Protein 6FLF (pdb70)

Sequence (305 aa):
HMENVDLVIDLQFGSTGKGLIAGYLAEKNGYDTVINANMPNAGHTYINAEGRKWMHKVLPNGIVSPNLKRVMLGAGSVFSINRLMEEIEMSKDLLHDKVAILIHPMATVLDEGSMAAMVEKLQRDPTNNTIVARDVAQYDGRIAQYVCTVEEWDMALMASERILAEGAQGFSLSLNQEFYPYCTSRDCTPARFLADMGIPLPMLNKVIGTARCHPIRVSGGHYPDQEELVRRVFSFSFIQMQKAMWTCQPDEVFLNFCNYLSPMGWQDIVHQIEVAAQQSRYCDAEVKYLGFGPTFNDVELREDVM

B-factor: mean 29.93, std 12.94, range [13.94, 117.09]

Organism: Vibrio phage phiVC8 (NCBI:txid1076759)

Radius of gyration: 18.84 Å; Cα contacts (8 Å, |Δi|>4): 706; chains: 1; bounding box: 51×44×44 Å

GO terms:
  GO:0006164 purine nucleotide biosynthetic process (P, IDA)

Foldseek 3Di:
DFLFEEEEAALFFQPLQSLQVLCLCLQVPQFQEEEFAAFADPFHWAAEPVGDIATDRFWRSSLNRPNHQETEHFLNHEDELVRVVVNCVVVVVSDVPNHAYAYEQNHFYDDCHRVVLVVVSVVPDVVDLHTGNVSVCVPDVSCVRHYDYPVVLVVVVVPTRHYYYYFGGHQCLACPHDFPPQHDPHHRAVVVGCVRRVHDPRRHNFYEYGEEQWDKHPGTDDDPQWDFPVMTTIGDDLVSLLVSCQGRQGAEYEYEPCQVDDPCSVVVVQVSNCVSNVVRVHRYHHQWYANDRHSVRIDGPVVPD

InterPro domains:
  IPR001114 Adenylosuccinate synthetase [MF_00011] (1-343)
  IPR001114 Adenylosuccinate synthetase [PF00709] (7-143)
  IPR001114 Adenylosuccinate synthetase [PF00709] (145-301)
  IPR001114 Adenylosuccinate synthetase [PTHR11846] (150-281)
  IPR001114 Adenylosuccinate synthetase [SM00788] (4-338)
  IPR027417 P-loop containing nucleoside triphosphate hydrolase [SSF52540] (3-338)
  IPR042109 Adenylosuccinate synthetase, domain 1 [G3DSA:3.40.440.10] (1-131)
  IPR042109 Adenylosuccinate synthetase, domain 1 [G3DSA:3.40.440.10] (132-228)
  IPR046383 N6-succino-2-amino-2'-deoxyadenylate synthase [MF_04166] (1-342)
  IPR046383 N6-succino-2-amino-2'-deoxyadenylate synthase [NF038379] (4-287)

Solvent-accessible surface area: 13615 Å² total; per-residue (Å²): 159,104,115,16,0,0,0,0,1,2,0,0,2,23,25,0,26,11,3,7,0,1,0,16,3,0,67,124,50,11,0,22,0,0,0,2,7,11,27,56,24,89,22,36,52,0,28,21,57,167,50,85,121,15,78,6,67,10,2,1,1,0,2,15,7,99,90,21,109,40,0,0,1,0,24,5,3,3,5,34,10,79,59,0,40,101,4,20,100,149,0,118,98,53,10,90,82,197,26,47,12,28,0,19,3,54,0,2,14,32,97,139,74,40,113,62,7,22,61,64,55,109,118,198,77,134,123,38,84,74,16,14,0,117,25,5,11,146,127,22,54,104,0,49,122,35,29,10,75,69,119,82,2,56,101,8,6,107,62,6,146,79,0,0,0,15,2,20,52,0,1,0,21,0,54,103,44,101,19,142,88,136,37,30,32,24,30,4,18,13,70,75,11,3,70,24,3,39,8,68,127,76,7,46,61,41,5,0,0,0,0,23,0,54,1,34,6,111,90,13,34,81,0,120,59,10,112,101,99,176,73,50,49,1,25,22,0,56,55,0,0,22,84,0,0,142,55,3,64,2,66,24,0,0,0,5,57,0,68,158,30,67,89,143,21,23,54,62,9,0,94,68,1,36,90,0,1,136,34,86,185,7,128,5,116,2,78,16,0,0,55,10,88,30,42,87,37,12,64,74,38,89,110,67,86

Secondary structure (DSSP, 8-state):
--S-EEEEEESSSS-S-HHHHHHHHHHHH--SEEEE---S-S-EEEE-TT--EEEESSS-GGGG-TT--EEEE-TT-EE-HHHHHHHHHHTHHHHSSS-EEEE-TTPEEPP--HHHHHHHHHH--TT--SSBHHHHTTT-HHHHTTB--HHHHHHHHHH-SSEEEE--S-GGG-TTSTTTTSS-SS--SHHHHHHHHT--GGGEEEEEEEEESS-EE------TT--B---EEB---HHHHHHHHHHH--SEEEEE-GGGS-HHHHHHHHHHHHHHHHHTT---EEEEEE-SSSGGGEEEHHHH-

Nearest PDB structures (foldseek):
  6flf-assembly1_A  TM=1.003E+00  e=6.909E-70  Vibrio phage phiVC8
  6fm3-assembly1_A-2  TM=9.984E-01  e=6.968E-66  Vibrio phage phiVC8
  6rm2-assembly1_A  TM=9.901E-01  e=2.693E-61  Vibrio phage phiVC8
  6fm0-assembly2_B  TM=9.968E-01  e=1.449E-58  Vibrio phage phiVC8
  7odx-assembly1_A-2  TM=9.007E-01  e=2.620E-31  Cyanophage S-2L

Structure (mmCIF, N/CA/C/O backbone):
data_6FLF
#
_entry.id   6FLF
#
_cell.length_a   90.920
_cell.length_b   59.480
_cell.length_c   73.980
_cell.angle_alpha   90.00
_cell.angle_beta   102.67
_cell.angle_gamma   90.00
#
_symmetry.space_group_name_H-M   'C 1 2 1'
#
loop_
_entity.id
_entity.type
_entity.pdbx_description
1 polymer 'Adenylosuccinate synthetase'
2 water water
#
loop_
_atom_site.group_PDB
_atom_site.id
_atom_site.type_symbol
_atom_site.label_atom_id
_atom_site.label_alt_id
_atom_site.label_comp_id
_atom_site.label_asym_id
_atom_site.label_entity_id
_atom_site.label_seq_id
_atom_site.pdbx_PDB_ins_code
_atom_site.Cartn_x
_atom_site.Cartn_y
_atom_site.Cartn_z
_atom_site.occupancy
_atom_site.B_iso_or_equiv
_atom_site.auth_seq_id
_atom_site.auth_comp_id
_atom_site.auth_asym_id
_atom_site.auth_atom_id
_atom_site.pdbx_PDB_model_num
ATOM 1 N N . HIS A 1 20 ? 13.725 -0.766 0.900 1.00 44.53 0 HIS A N 1
ATOM 2 C CA . HIS A 1 20 ? 13.614 0.569 0.321 1.00 43.29 0 HIS A CA 1
ATOM 3 C C . HIS A 1 20 ? 12.247 1.146 0.428 1.00 45.23 0 HIS A C 1
ATOM 4 O O . HIS A 1 20 ? 12.072 2.358 0.293 1.00 47.32 0 HIS A O 1
ATOM 11 N N . MET A 1 21 ? 11.267 0.280 0.671 1.00 36.41 1 MET A N 1
ATOM 12 C CA . MET A 1 21 ? 9.880 0.681 0.783 1.00 34.98 1 MET A CA 1
ATOM 13 C C . MET A 1 21 ? 9.322 0.153 2.097 1.00 29.92 1 MET A C 1
ATOM 14 O O . MET A 1 21 ? 10.017 -0.577 2.813 1.00 28.23 1 MET A O 1
ATOM 19 N N . GLU A 1 22 ? 8.090 0.563 2.440 1.00 24.80 2 GLU A N 1
ATOM 20 C CA . GLU A 1 22 ? 7.389 0.180 3.648 1.00 23.14 2 GLU A CA 1
ATOM 21 C C . GLU A 1 22 ? 8.324 0.331 4.836 1.00 21.76 2 GLU A C 1
ATOM 22 O O . GLU A 1 22 ? 8.454 -0.594 5.633 1.00 22.32 2 GLU A O 1
ATOM 28 N N . ASN A 1 23 ? 8.953 1.528 4.983 1.00 17.51 3 ASN A N 1
ATOM 29 C CA . ASN A 1 23 ? 9.870 1.677 6.134 1.00 18.12 3 ASN A CA 1
ATOM 30 C C . ASN A 1 23 ? 9.645 2.957 6.912 1.00 18.80 3 ASN A C 1
ATOM 31 O O . ASN A 1 23 ? 10.414 3.268 7.826 1.00 18.69 3 ASN A O 1
ATOM 36 N N . VAL A 1 24 ? 8.582 3.681 6.602 1.00 16.52 4 VAL A N 1
ATOM 37 C CA . VAL A 1 24 ? 8.271 4.912 7.318 1.00 16.85 4 VAL A CA 1
ATOM 38 C C . VAL A 1 24 ? 7.105 4.724 8.270 1.00 18.11 4 VAL A C 1
ATOM 39 O O . VAL A 1 24 ? 6.042 4.277 7.849 1.00 17.60 4 VAL A O 1
ATOM 43 N N . ASP A 1 25 ? 7.294 5.049 9.567 1.00 16.92 5 ASP A N 1
ATOM 44 C CA . ASP A 1 25 ? 6.194 5.069 10.509 1.00 15.91 5 ASP A CA 1
ATOM 45 C C . ASP A 1 25 ? 5.820 6.544 10.715 1.00 16.97 5 ASP A C 1
ATOM 46 O O . ASP A 1 25 ? 6.682 7.340 11.037 1.00 18.14 5 ASP A O 1
ATOM 51 N N . LEU A 1 26 ? 4.562 6.911 10.450 1.00 15.77 6 LEU A N 1
ATOM 52 C CA . LEU A 1 26 ? 4.128 8.307 10.474 1.00 16.41 6 LEU A CA 1
ATOM 53 C C . LEU A 1 26 ? 3.171 8.519 11.651 1.00 17.07 6 LEU A C 1
ATOM 54 O O . LEU A 1 26 ? 2.133 7.832 11.739 1.00 17.33 6 LEU A O 1
ATOM 59 N N . VAL A 1 27 ? 3.535 9.457 12.532 1.00 16.75 7 VAL A N 1
ATOM 60 C CA . VAL A 1 27 ? 2.729 9.793 13.715 1.00 16.78 7 VAL A CA 1
ATOM 61 C C . VAL A 1 27 ? 1.891 11.042 13.433 1.00 19.54 7 VAL A C 1
ATOM 62 O O . VAL A 1 27 ? 2.418 12.081 13.013 1.00 17.95 7 VAL A O 1
ATOM 66 N N . ILE A 1 28 ? 0.561 10.921 13.627 1.00 17.79 8 ILE A N 1
ATOM 67 C CA . ILE A 1 28 ? -0.391 11.987 13.349 1.00 17.83 8 ILE A CA 1
ATOM 68 C C . ILE A 1 28 ? -1.363 12.203 14.489 1.00 20.33 8 ILE A C 1
ATOM 69 O O . ILE A 1 28 ? -1.659 11.260 15.223 1.00 23.32 8 ILE A O 1
ATOM 74 N N . ASP A 1 29 ? -1.897 13.424 14.604 1.00 17.43 9 ASP A N 1
ATOM 75 C CA . ASP A 1 29 ? -2.868 13.762 15.634 1.00 17.41 9 ASP A CA 1
ATOM 76 C C . ASP A 1 29 ? -4.270 13.717 15.003 1.00 20.15 9 ASP A C 1
ATOM 77 O O . ASP A 1 29 ? -4.493 14.255 13.922 1.00 17.97 9 ASP A O 1
ATOM 82 N N . LEU A 1 30 ? -5.207 12.981 15.637 1.00 18.18 10 LEU A N 1
ATOM 83 C CA . LEU A 1 30 ? -6.542 12.771 15.079 1.00 18.05 10 LEU A CA 1
ATOM 84 C C . LEU A 1 30 ? -7.596 13.770 15.492 1.00 19.51 10 LEU A C 1
ATOM 85 O O . LEU A 1 30 ? -8.726 13.643 15.022 1.00 20.09 10 LEU A O 1
ATOM 90 N N . GLN A 1 31 ? -7.256 14.767 16.341 1.00 18.10 11 GLN A N 1
ATOM 91 C CA . GLN A 1 31 ? -8.278 15.687 16.837 1.00 17.99 11 GLN A CA 1
ATOM 92 C C . GLN A 1 31 ? -7.881 17.171 16.634 1.00 21.27 11 GLN A C 1
ATOM 93 O O . GLN A 1 31 ? -7.714 17.588 15.487 1.00 19.21 11 GLN A O 1
ATOM 99 N N . PHE A 1 32 ? -7.699 17.966 17.703 1.00 20.37 12 PHE A N 1
ATOM 100 C CA . PHE A 1 32 ? -7.371 19.385 17.580 1.00 20.82 12 PHE A CA 1
ATOM 101 C C . PHE A 1 32 ? -5.904 19.769 17.805 1.00 22.92 12 PHE A C 1
ATOM 102 O O . PHE A 1 32 ? -5.630 20.938 18.102 1.00 23.68 12 PHE A O 1
ATOM 110 N N . GLY A 1 33 ? -4.983 18.827 17.709 1.00 21.28 13 GLY A N 1
ATOM 111 C CA . GLY A 1 33 ? -3.570 19.195 17.834 1.00 22.06 13 GLY A CA 1
ATOM 112 C C . GLY A 1 33 ? -2.960 19.127 19.218 1.00 26.93 13 GLY A C 1
ATOM 113 O O . GLY A 1 33 ? -1.763 19.395 19.357 1.00 28.01 13 GLY A O 1
ATOM 114 N N . SER A 1 34 ? -3.744 18.756 20.239 1.00 24.56 14 SER A N 1
ATOM 115 C CA . SER A 1 34 ? -3.242 18.717 21.616 1.00 23.94 14 SER A CA 1
ATOM 116 C C . SER A 1 34 ? -3.164 17.327 22.203 1.00 26.23 14 SER A C 1
ATOM 117 O O . SER A 1 34 ? -3.083 17.188 23.424 1.00 26.46 14 SER A O 1
ATOM 120 N N . THR A 1 35 ? -3.105 16.298 21.358 1.00 22.57 15 THR A N 1
ATOM 121 C CA . THR A 1 35 ? -3.122 14.904 21.817 1.00 22.87 15 THR A CA 1
ATOM 122 C C . THR A 1 35 ? -1.807 14.395 22.411 1.00 28.08 15 THR A C 1
ATOM 123 O O . THR A 1 35 ? -1.775 13.284 22.965 1.00 26.79 15 THR A O 1
ATOM 127 N N . GLY A 1 36 ? -0.731 15.169 22.258 1.00 25.59 16 GLY A N 1
ATOM 128 C CA . GLY A 1 36 ? 0.566 14.763 22.784 1.00 26.65 16 GLY A CA 1
ATOM 129 C C . GLY A 1 36 ? 1.290 13.794 21.872 1.00 28.28 16 GLY A C 1
ATOM 130 O O . GLY A 1 36 ? 1.870 12.813 22.345 1.00 29.54 16 GLY A O 1
ATOM 131 N N . LYS A 1 37 ? 1.301 14.067 20.563 1.00 22.63 17 LYS A N 1
ATOM 132 C CA . LYS A 1 37 ? 2.004 13.193 19.629 1.00 23.61 17 LYS A CA 1
ATOM 133 C C . LYS A 1 37 ? 3.507 13.077 19.925 1.00 27.79 17 LYS A C 1
ATOM 134 O O . LYS A 1 37 ? 4.090 12.031 19.643 1.00 27.32 17 LYS A O 1
ATOM 140 N N . GLY A 1 38 ? 4.091 14.113 20.538 1.00 24.58 18 GLY A N 1
ATOM 141 C CA . GLY A 1 38 ? 5.500 14.118 20.915 1.00 23.80 18 GLY A CA 1
ATOM 142 C C . GLY A 1 38 ? 5.862 13.021 21.901 1.00 26.54 18 GLY A C 1
ATOM 143 O O . GLY A 1 38 ? 6.958 12.454 21.838 1.00 23.78 18 GLY A O 1
ATOM 144 N N . LEU A 1 39 ? 4.927 12.671 22.808 1.00 23.47 19 LEU A N 1
ATOM 145 C CA . LEU A 1 39 ? 5.185 11.607 23.744 1.00 23.32 19 LEU A CA 1
ATOM 146 C C . LEU A 1 39 ? 5.308 10.280 23.000 1.00 23.40 19 LEU A C 1
ATOM 147 O O . LEU A 1 39 ? 6.229 9.525 23.264 1.00 21.30 19 LEU A O 1
ATOM 152 N N . ILE A 1 40 ? 4.370 9.972 22.085 1.00 22.61 20 ILE A N 1
ATOM 153 C CA . ILE A 1 40 ? 4.472 8.685 21.409 1.00 22.21 20 ILE A CA 1
ATOM 154 C C . ILE A 1 40 ? 5.633 8.684 20.393 1.00 22.90 20 ILE A C 1
ATOM 155 O O . ILE A 1 40 ? 6.203 7.621 20.184 1.00 21.12 20 ILE A O 1
ATOM 160 N N . ALA A 1 41 ? 6.019 9.855 19.838 1.00 20.76 21 ALA A N 1
ATOM 161 C CA . ALA A 1 41 ? 7.156 9.881 18.919 1.00 20.21 21 ALA A CA 1
ATOM 162 C C . ALA A 1 41 ? 8.423 9.507 19.678 1.00 22.55 21 ALA A C 1
ATOM 163 O O . ALA A 1 41 ? 9.184 8.659 19.221 1.00 21.31 21 ALA A O 1
ATOM 165 N N . GLY A 1 42 ? 8.619 10.105 20.857 1.00 20.92 22 GLY A N 1
ATOM 166 C CA . GLY A 1 42 ? 9.795 9.777 21.649 1.00 20.96 22 GLY A CA 1
ATOM 167 C C . GLY A 1 42 ? 9.775 8.334 22.130 1.00 22.72 22 GLY A C 1
ATOM 168 O O . GLY A 1 42 ? 10.793 7.630 22.096 1.00 21.99 22 GLY A O 1
ATOM 169 N N . TYR A 1 43 ? 8.592 7.861 22.567 1.00 21.62 23 TYR A N 1
ATOM 170 C CA . TYR A 1 43 ? 8.447 6.470 23.011 1.00 21.77 23 TYR A CA 1
ATOM 171 C C . TYR A 1 43 ? 8.788 5.490 21.856 1.00 22.96 23 TYR A C 1
ATOM 172 O O . TYR A 1 43 ? 9.572 4.555 22.062 1.00 22.16 23 TYR A O 1
ATOM 181 N N . LEU A 1 44 ? 8.229 5.721 20.646 1.00 21.00 24 LEU A N 1
ATOM 182 C CA . LEU A 1 44 ? 8.520 4.837 19.521 1.00 20.86 24 LEU A CA 1
ATOM 183 C C . LEU A 1 44 ? 9.976 4.908 19.106 1.00 22.08 24 LEU A C 1
ATOM 184 O O . LEU A 1 44 ? 10.540 3.896 18.717 1.00 21.58 24 LEU A O 1
ATOM 189 N N . ALA A 1 45 ? 10.590 6.089 19.201 1.00 20.74 25 ALA A N 1
ATOM 190 C CA . ALA A 1 45 ? 12.001 6.222 18.839 1.00 20.57 25 ALA A CA 1
ATOM 191 C C . ALA A 1 45 ? 12.907 5.395 19.760 1.00 24.62 25 ALA A C 1
ATOM 192 O O . ALA A 1 45 ? 13.862 4.758 19.292 1.00 24.10 25 ALA A O 1
ATOM 194 N N . GLU A 1 46 ? 12.564 5.343 21.040 1.00 23.62 26 GLU A N 1
ATOM 195 C CA . GLU A 1 46 ? 13.345 4.551 21.984 1.00 24.28 26 GLU A CA 1
ATOM 196 C C . GLU A 1 46 ? 13.123 3.057 21.782 1.00 27.24 26 GLU A C 1
ATOM 197 O O . GLU A 1 46 ? 14.074 2.281 21.868 1.00 27.93 26 GLU A O 1
ATOM 203 N N . LYS A 1 47 ? 11.870 2.653 21.514 1.00 24.88 27 LYS A N 1
ATOM 204 C CA . LYS A 1 47 ? 11.540 1.248 21.296 1.00 25.38 27 LYS A CA 1
ATOM 205 C C . LYS A 1 47 ? 12.048 0.685 19.981 1.00 27.94 27 LYS A C 1
ATOM 206 O O . LYS A 1 47 ? 12.512 -0.456 19.961 1.00 28.58 27 LYS A O 1
ATOM 212 N N . ASN A 1 48 ? 11.904 1.436 18.874 1.00 23.53 28 ASN A N 1
ATOM 213 C CA . ASN A 1 48 ? 12.237 0.911 17.548 1.00 23.58 28 ASN A CA 1
ATOM 214 C C . ASN A 1 48 ? 13.603 1.306 16.984 1.00 26.87 28 ASN A C 1
ATOM 215 O O . ASN A 1 48 ? 14.044 0.695 16.011 1.00 27.09 28 ASN A O 1
ATOM 220 N N . GLY A 1 49 ? 14.209 2.352 17.522 1.00 23.54 29 GLY A N 1
ATOM 221 C CA . GLY A 1 49 ? 15.546 2.766 17.127 1.00 23.19 29 GLY A CA 1
ATOM 222 C C . GLY A 1 49 ? 15.675 3.150 15.668 1.00 24.67 29 GLY A C 1
ATOM 223 O O . GLY A 1 49 ? 16.558 2.652 14.962 1.00 24.40 29 GLY A O 1
ATOM 224 N N . TYR A 1 50 ? 14.827 4.057 15.211 1.00 21.65 30 TYR A N 1
ATOM 225 C CA . TYR A 1 50 ? 14.900 4.545 13.841 1.00 19.87 30 TYR A CA 1
ATOM 226 C C . TYR A 1 50 ? 16.266 5.200 13.575 1.00 22.54 30 TYR A C 1
ATOM 227 O O 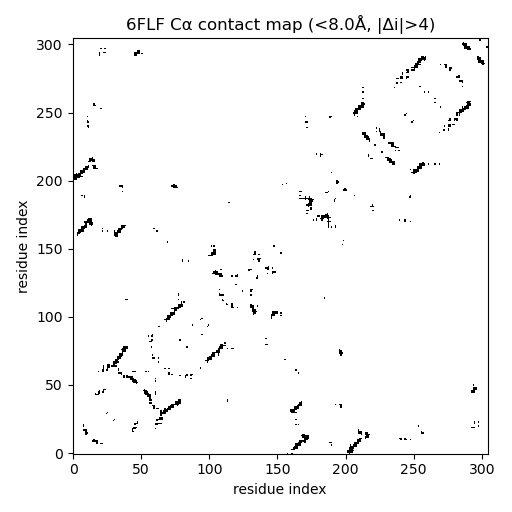. TYR A 1 50 ? 16.795 5.877 14.459 1.00 21.87 30 TYR A O 1
ATOM 236 N N . ASP A 1 51 ? 16.804 5.057 12.354 1.00 20.16 31 ASP A N 1
ATOM 237 C CA . ASP A 1 51 ? 18.056 5.756 12.038 1.00 20.36 31 ASP A CA 1
ATOM 238 C C . ASP A 1 51 ? 17.734 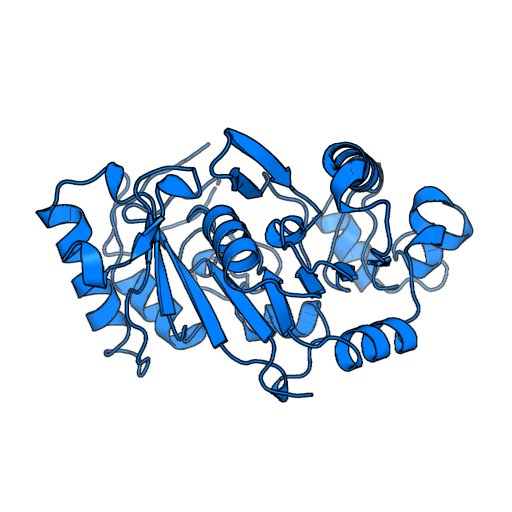7.140 11.495 1.00 21.61 31 ASP A C 1
ATOM 239 O O . ASP A 1 51 ? 18.570 8.025 11.584 1.00 20.05 31 ASP A O 1
ATOM 244 N N . THR A 1 52 ? 16.527 7.346 10.932 1.00 17.99 32 THR A N 1
ATOM 245 C CA . THR A 1 52 ? 16.194 8.669 10.433 1.00 16.79 32 THR A CA 1
ATOM 246 C C . THR A 1 52 ? 14.899 9.138 11.066 1.00 18.10 32 THR A C 1
ATOM 247 O O . THR A 1 52 ? 13.928 8.370 11.199 1.00 17.99 32 THR A O 1
ATOM 251 N N . VAL A 1 53 ? 14.889 10.436 11.458 1.00 17.61 33 VAL A N 1
ATOM 252 C CA . VAL A 1 53 ? 13.692 11.088 11.975 1.00 17.68 33 VAL A CA 1
ATOM 253 C C . VAL A 1 53 ? 13.434 12.334 11.131 1.00 20.34 33 VAL A C 1
ATOM 254 O O . VAL A 1 53 ? 14.396 13.019 10.727 1.00 17.91 33 VAL A O 1
ATOM 258 N N . ILE A 1 54 ? 12.138 12.583 10.774 1.00 17.26 34 ILE A N 1
ATOM 259 C CA . ILE A 1 54 ? 11.846 13.616 9.803 1.00 16.64 34 ILE A CA 1
ATOM 260 C C . ILE A 1 54 ? 10.548 14.320 10.183 1.00 17.63 34 ILE A C 1
ATOM 261 O O . ILE A 1 54 ? 9.628 13.680 10.708 1.00 17.56 34 ILE A O 1
ATOM 266 N N . ASN A 1 55 ? 10.448 15.615 9.862 1.00 17.22 35 ASN A N 1
ATOM 267 C CA . ASN A 1 55 ? 9.226 16.375 10.054 1.00 16.40 35 ASN A CA 1
ATOM 268 C C . ASN A 1 55 ? 9.169 17.551 9.105 1.00 18.11 35 ASN A C 1
ATOM 269 O O . ASN A 1 55 ? 10.021 17.651 8.222 1.00 17.21 35 ASN A O 1
ATOM 274 N N . ALA A 1 56 ? 8.088 18.346 9.170 1.00 18.35 36 ALA A N 1
ATOM 275 C CA . ALA A 1 56 ? 7.943 19.543 8.323 1.00 18.60 36 ALA A CA 1
ATOM 276 C C . ALA A 1 56 ? 7.028 20.501 9.068 1.00 22.11 36 ALA A C 1
ATOM 277 O O . ALA A 1 56 ? 5.897 20.769 8.633 1.00 22.66 36 ALA A O 1
ATOM 279 N N . ASN A 1 57 ? 7.499 20.963 10.237 1.00 19.95 37 ASN A N 1
ATOM 280 C CA . ASN A 1 57 ? 6.650 21.808 11.089 1.00 19.46 37 ASN A CA 1
ATOM 281 C C . ASN A 1 57 ? 6.657 23.277 10.638 1.00 21.81 37 ASN A C 1
ATOM 282 O O . ASN A 1 57 ? 7.639 23.783 10.107 1.00 20.85 37 ASN A O 1
ATOM 287 N N . MET A 1 58 ? 5.551 23.971 10.939 1.00 21.40 38 MET A N 1
ATOM 288 C CA . MET A 1 58 ? 5.470 25.427 10.817 1.00 22.11 38 MET A CA 1
ATOM 289 C C . MET A 1 58 ? 5.496 25.925 12.261 1.00 24.71 38 MET A C 1
ATOM 290 O O . MET A 1 58 ? 5.428 25.098 13.183 1.00 22.88 38 MET A O 1
ATOM 295 N N . PRO A 1 59 ? 5.620 27.246 12.524 1.00 22.89 39 PRO A N 1
ATOM 296 C CA . PRO A 1 59 ? 5.708 27.695 13.921 1.00 23.45 39 PRO A CA 1
ATOM 297 C C . PRO A 1 59 ? 4.573 27.170 14.780 1.00 25.91 39 PRO A C 1
ATOM 298 O O . PRO A 1 59 ? 3.406 27.126 14.350 1.00 26.13 39 PRO A O 1
ATOM 302 N N . ASN A 1 60 ? 4.936 26.661 15.942 1.00 24.73 40 ASN A N 1
ATOM 303 C CA . ASN A 1 60 ? 3.961 26.016 16.809 1.00 24.76 40 ASN A CA 1
ATOM 304 C C . ASN A 1 60 ? 4.336 26.232 18.279 1.00 29.46 40 ASN A C 1
ATOM 305 O O . ASN A 1 60 ? 5.400 26.791 18.568 1.00 28.76 40 ASN A O 1
ATOM 310 N N . ALA A 1 61 ? 3.469 25.785 19.206 1.00 28.43 41 ALA A N 1
ATOM 311 C CA . ALA A 1 61 ? 3.711 25.931 20.637 1.00 29.06 41 ALA A CA 1
ATOM 312 C C . ALA A 1 61 ? 4.752 24.952 21.223 1.00 33.29 41 ALA A C 1
ATOM 313 O O . ALA A 1 61 ? 5.180 25.125 22.369 1.00 33.51 41 ALA A O 1
ATOM 315 N N . GLY A 1 62 ? 5.162 23.955 20.443 1.00 28.75 42 GLY A N 1
ATOM 316 C CA . GLY A 1 62 ? 6.154 22.989 20.904 1.00 29.56 42 GLY A CA 1
ATOM 317 C C . GLY A 1 62 ? 5.583 21.614 21.172 1.00 33.06 42 GLY A C 1
ATOM 318 O O . GLY A 1 62 ? 4.414 21.473 21.553 1.00 32.49 42 GLY A O 1
ATOM 319 N N . HIS A 1 63 ? 6.423 20.594 20.972 1.00 30.05 43 HIS A N 1
ATOM 320 C CA . HIS A 1 63 ? 6.077 19.185 21.171 1.00 30.79 43 HIS A CA 1
ATOM 321 C C . HIS A 1 63 ? 7.001 18.616 22.215 1.00 32.43 43 HIS A C 1
ATOM 322 O O . HIS A 1 63 ? 8.234 18.776 22.124 1.00 30.21 43 HIS A O 1
ATOM 329 N N . THR A 1 64 ? 6.408 18.037 23.264 1.00 27.99 44 THR A N 1
ATOM 330 C CA . THR A 1 64 ? 7.134 17.568 24.421 1.00 27.50 44 THR A CA 1
ATOM 331 C C . THR A 1 64 ? 7.294 16.066 24.505 1.00 30.76 44 THR A C 1
ATOM 332 O O . THR A 1 64 ? 6.348 15.314 24.252 1.00 30.55 44 THR A O 1
ATOM 336 N N . TYR A 1 65 ? 8.493 15.645 24.929 1.00 26.03 45 TYR A N 1
ATOM 337 C CA . TYR A 1 65 ? 8.828 14.278 25.271 1.00 24.07 45 TYR A CA 1
ATOM 338 C C . TYR A 1 65 ? 9.649 14.308 26.559 1.00 27.19 45 TYR A C 1
ATOM 339 O O . TYR A 1 65 ? 10.539 15.148 26.694 1.00 25.91 45 TYR A O 1
ATOM 348 N N . ILE A 1 66 ? 9.322 13.417 27.515 1.00 24.82 46 ILE A N 1
ATOM 349 C CA . ILE A 1 66 ? 10.058 13.239 28.769 1.00 25.94 46 ILE A CA 1
ATOM 350 C C . ILE A 1 66 ? 10.422 11.745 28.831 1.00 29.19 46 ILE A C 1
ATOM 351 O O . ILE A 1 66 ? 9.534 10.894 28.696 1.00 27.19 46 ILE A O 1
ATOM 356 N N . ASN A 1 67 ? 11.720 11.433 28.961 1.00 26.70 47 ASN A N 1
ATOM 357 C CA . ASN A 1 67 ? 12.171 10.038 28.989 1.00 27.79 47 ASN A CA 1
ATOM 358 C C . ASN A 1 67 ? 11.991 9.391 30.375 1.00 32.21 47 ASN A C 1
ATOM 359 O O . ASN A 1 67 ? 11.493 10.047 31.284 1.00 30.65 47 ASN A O 1
ATOM 364 N N . ALA A 1 68 ? 12.373 8.105 30.519 1.00 31.16 48 ALA A N 1
ATOM 365 C CA . ALA A 1 68 ? 12.242 7.357 31.774 1.00 32.67 48 ALA A CA 1
ATOM 366 C C . ALA A 1 68 ? 13.053 7.976 32.916 1.00 38.24 48 ALA A C 1
ATOM 367 O O . ALA A 1 68 ? 12.691 7.783 34.084 1.00 38.94 48 ALA A O 1
ATOM 369 N N . GLU A 1 69 ? 14.145 8.704 32.592 1.00 35.55 49 GLU A N 1
ATOM 370 C CA . GLU A 1 69 ? 15.006 9.358 33.599 1.00 36.78 49 GLU A CA 1
ATOM 371 C C . GLU A 1 69 ? 14.556 10.782 33.980 1.00 40.64 49 GLU A C 1
ATOM 372 O O . GLU A 1 69 ? 15.103 11.365 34.923 1.00 41.59 49 GLU A O 1
ATOM 378 N N . GLY A 1 70 ? 13.586 11.331 33.262 1.00 36.11 50 GLY A N 1
ATOM 379 C CA . GLY A 1 70 ? 13.078 12.669 33.545 1.00 35.09 50 GLY A CA 1
ATOM 380 C C . GLY A 1 70 ? 13.629 13.800 32.696 1.00 36.15 50 GLY A C 1
ATOM 381 O O . GLY A 1 70 ? 13.295 14.962 32.949 1.00 35.69 50 GLY A O 1
ATOM 382 N N . ARG A 1 71 ? 14.437 13.498 31.649 1.00 31.33 51 ARG A N 1
ATOM 383 C CA . ARG A 1 71 ? 14.922 14.566 30.775 1.00 30.61 51 ARG A CA 1
ATOM 384 C C . ARG A 1 71 ? 13.782 14.964 29.848 1.00 32.63 51 ARG A C 1
ATOM 385 O O . ARG A 1 71 ? 13.068 14.090 29.364 1.00 29.24 51 ARG A O 1
ATOM 393 N N . LYS A 1 72 ? 13.597 16.277 29.649 1.00 30.74 52 LYS A N 1
ATOM 394 C CA . LYS A 1 72 ? 12.525 16.858 28.869 1.00 29.93 52 LYS A CA 1
ATOM 395 C C . LYS A 1 72 ? 13.033 17.573 27.624 1.00 32.10 52 LYS A C 1
ATOM 396 O O . LYS A 1 72 ? 14.021 18.308 27.683 1.00 29.65 52 LYS A O 1
ATOM 402 N N . TRP A 1 73 ? 12.353 17.338 26.493 1.00 27.92 53 TRP A N 1
ATOM 403 C CA . TRP A 1 73 ? 12.614 18.021 25.238 1.00 27.25 53 TRP A CA 1
ATOM 404 C C . TRP A 1 73 ? 11.322 18.724 24.850 1.00 31.06 53 TRP A C 1
ATOM 405 O O . TRP A 1 73 ? 10.272 18.074 24.788 1.00 31.61 53 TRP A O 1
ATOM 416 N N . MET A 1 74 ? 11.388 20.036 24.593 1.00 28.34 54 MET A N 1
ATOM 417 C CA . MET A 1 74 ? 10.270 20.847 24.132 1.00 29.33 54 MET A CA 1
ATOM 418 C C . MET A 1 74 ? 10.739 21.383 22.786 1.00 29.12 54 MET A C 1
ATOM 419 O O . MET A 1 74 ? 11.570 22.303 22.732 1.00 28.48 54 MET A O 1
ATOM 424 N N . HIS A 1 75 ? 10.264 20.751 21.694 1.00 23.49 55 HIS A N 1
ATOM 425 C CA . HIS A 1 75 ? 10.730 21.095 20.371 1.00 22.90 55 HIS A CA 1
ATOM 426 C C . HIS A 1 75 ? 9.692 21.760 19.512 1.00 26.29 55 HIS A C 1
ATOM 427 O O . HIS A 1 75 ? 8.597 21.234 19.367 1.00 26.50 55 HIS A O 1
ATOM 434 N N . LYS A 1 76 ? 10.072 22.857 18.851 1.00 22.48 56 LYS A N 1
ATOM 435 C CA . LYS A 1 76 ? 9.223 23.515 17.866 1.00 22.01 56 LYS A CA 1
ATOM 436 C C . LYS A 1 76 ? 9.744 23.183 16.471 1.00 24.18 56 LYS A C 1
ATOM 437 O O . LYS A 1 76 ? 8.978 23.206 15.510 1.00 23.81 56 LYS A O 1
ATOM 443 N N . VAL A 1 77 ? 11.048 22.861 16.356 1.00 21.35 57 VAL A N 1
ATOM 444 C CA . VAL A 1 77 ? 11.659 22.624 15.063 1.00 20.55 57 VAL A CA 1
ATOM 445 C C . VAL A 1 77 ? 12.071 21.176 14.907 1.00 22.67 57 VAL A C 1
ATOM 446 O O . VAL A 1 77 ? 11.655 20.509 13.944 1.00 21.02 57 VAL A O 1
ATOM 450 N N . LEU A 1 78 ? 12.937 20.694 15.799 1.00 20.61 58 LEU A N 1
ATOM 451 C CA . LEU A 1 78 ? 13.447 19.347 15.664 1.00 20.26 58 LEU A CA 1
ATOM 452 C C . LEU A 1 78 ? 12.405 18.289 15.992 1.00 22.14 58 LEU A C 1
ATOM 453 O O . LEU A 1 78 ? 11.606 18.443 16.911 1.00 21.88 58 LEU A O 1
ATOM 458 N N . PRO A 1 79 ? 12.495 17.135 15.328 1.00 19.21 59 PRO A N 1
ATOM 459 C CA . PRO A 1 79 ? 11.608 16.022 15.698 1.00 19.34 59 PRO A CA 1
ATOM 460 C C . PRO A 1 79 ? 11.879 15.570 17.125 1.00 22.51 59 PRO A C 1
ATOM 461 O O . PRO A 1 79 ? 13.008 15.696 17.626 1.00 22.22 59 PRO A O 1
ATOM 465 N N . ASN A 1 80 ? 10.844 15.045 17.788 1.00 19.93 60 ASN A N 1
ATOM 466 C CA . ASN A 1 80 ? 11.053 14.479 19.120 1.00 20.57 60 ASN A CA 1
ATOM 467 C C . ASN A 1 80 ? 11.830 13.156 19.062 1.00 23.94 60 ASN A C 1
ATOM 468 O O . ASN A 1 80 ? 12.500 12.777 20.037 1.00 23.38 60 ASN A O 1
ATOM 473 N N . GLY A 1 81 ? 11.811 12.521 17.892 1.00 20.32 61 GLY A N 1
ATOM 474 C CA . GLY A 1 81 ? 12.493 11.251 17.666 1.00 21.50 61 GLY A CA 1
ATOM 475 C C . GLY A 1 81 ? 14.010 11.273 17.722 1.00 22.93 61 GLY A C 1
ATOM 476 O O . GLY A 1 81 ? 14.631 10.220 17.584 1.00 21.84 61 GLY A O 1
ATOM 477 N N . ILE A 1 82 ? 14.624 12.436 17.969 1.00 20.84 62 ILE A N 1
ATOM 478 C CA . ILE A 1 82 ? 16.098 12.504 18.035 1.00 20.63 62 ILE A CA 1
ATOM 479 C C . ILE A 1 82 ? 16.647 11.687 19.200 1.00 25.08 62 ILE A C 1
ATOM 480 O O . ILE A 1 82 ? 17.857 11.467 19.278 1.00 23.33 62 ILE A O 1
ATOM 485 N N . VAL A 1 83 ? 15.755 11.204 20.077 1.00 23.32 63 VAL A N 1
ATOM 486 C CA . VAL A 1 83 ? 16.117 10.343 21.203 1.00 22.32 63 VAL A CA 1
ATOM 487 C C . VAL A 1 83 ? 16.399 8.891 20.775 1.00 25.11 63 VAL A C 1
ATOM 488 O O . VAL A 1 83 ? 16.800 8.070 21.611 1.00 25.03 63 VAL A O 1
ATOM 492 N N . SER A 1 84 ? 16.209 8.569 19.480 1.00 22.54 64 SER A N 1
ATOM 493 C CA . SER A 1 84 ? 16.464 7.208 19.034 1.00 22.05 64 SER A CA 1
ATOM 494 C C . SER A 1 84 ? 17.894 6.795 19.309 1.00 24.19 64 SER A C 1
ATOM 495 O O . SER A 1 84 ? 18.827 7.514 18.931 1.00 23.91 64 SER A O 1
ATOM 498 N N . PRO A 1 85 ? 18.110 5.607 19.896 1.00 23.98 65 PRO A N 1
ATOM 499 C CA . PRO A 1 85 ? 19.496 5.189 20.155 1.00 24.49 65 PRO A CA 1
ATOM 500 C C . PRO A 1 85 ? 20.304 4.913 18.891 1.00 27.55 65 PRO A C 1
ATOM 501 O O . PRO A 1 85 ? 21.535 4.851 18.984 1.00 26.20 65 PRO A O 1
ATOM 505 N N . ASN A 1 86 ? 19.647 4.759 17.716 1.00 24.60 66 ASN A N 1
ATOM 506 C CA . ASN A 1 86 ? 20.359 4.469 16.477 1.00 23.51 66 ASN A CA 1
ATOM 507 C C . ASN A 1 86 ? 20.333 5.671 15.527 1.00 23.65 66 ASN A C 1
ATOM 508 O O . ASN A 1 86 ? 20.490 5.508 14.313 1.00 23.67 66 ASN A O 1
ATOM 513 N N . LEU A 1 87 ? 20.101 6.872 16.067 1.00 22.97 67 LEU A N 1
ATOM 514 C CA . LEU A 1 87 ? 19.996 8.070 15.226 1.00 22.62 67 LEU A CA 1
ATOM 515 C C . LEU A 1 87 ? 21.192 8.306 14.313 1.00 23.79 67 LEU A C 1
ATOM 516 O O . LEU A 1 87 ? 22.324 8.296 14.790 1.00 24.11 67 LEU A O 1
ATOM 521 N N . LYS A 1 88 ? 20.934 8.538 13.002 1.00 21.00 68 LYS A N 1
ATOM 522 C CA . LYS A 1 88 ? 21.962 8.828 12.005 1.00 21.69 68 LYS A CA 1
ATOM 523 C C . LYS A 1 88 ? 21.598 10.096 11.226 1.00 22.56 68 LYS A C 1
ATOM 524 O O . LYS A 1 88 ? 22.496 10.835 10.807 1.00 22.32 68 LYS A O 1
ATOM 530 N N . ARG A 1 89 ? 20.280 10.332 10.970 1.00 19.67 69 ARG A N 1
ATOM 531 C CA . ARG A 1 89 ? 19.872 11.489 10.163 1.00 18.93 69 ARG A CA 1
ATOM 532 C C . ARG A 1 89 ? 18.648 12.160 10.780 1.00 20.58 69 ARG A C 1
ATOM 533 O O . ARG A 1 89 ? 17.726 11.461 11.233 1.00 19.31 69 ARG A O 1
ATOM 541 N N . VAL A 1 90 ? 18.669 13.516 10.836 1.00 19.32 70 VAL A N 1
ATOM 542 C CA . VAL A 1 90 ? 17.565 14.378 11.304 1.00 18.79 70 VAL A CA 1
ATOM 543 C C . VAL A 1 90 ? 17.199 15.224 10.099 1.00 20.29 70 VAL A C 1
ATOM 544 O O . VAL A 1 90 ? 18.050 15.942 9.586 1.00 19.74 70 VAL A O 1
ATOM 548 N N . MET A 1 91 ? 15.949 15.083 9.576 1.00 17.68 71 MET A N 1
ATOM 549 C CA . MET A 1 91 ? 15.611 15.744 8.323 1.00 17.26 71 MET A CA 1
ATOM 550 C C . MET A 1 91 ? 14.454 16.727 8.477 1.00 18.29 71 MET A C 1
ATOM 551 O O . MET A 1 91 ? 13.414 16.357 9.023 1.00 18.23 71 MET A O 1
ATOM 556 N N . LEU A 1 92 ? 14.642 17.993 8.065 1.00 17.27 72 LEU A N 1
ATOM 557 C CA . LEU A 1 92 ? 13.562 19.003 8.138 1.00 17.42 72 LEU A CA 1
ATOM 558 C C . LEU A 1 92 ? 13.092 19.276 6.712 1.00 19.09 72 LEU A C 1
ATOM 559 O O . LEU A 1 92 ? 13.853 19.761 5.881 1.00 18.41 72 LEU A O 1
ATOM 564 N N . GLY A 1 93 ? 11.850 18.910 6.433 1.00 17.06 73 GLY A N 1
ATOM 565 C CA . GLY A 1 93 ? 11.310 18.913 5.084 1.00 15.75 73 GLY A CA 1
ATOM 566 C C . GLY A 1 93 ? 11.010 20.237 4.444 1.00 18.46 73 GLY A C 1
ATOM 567 O O . GLY A 1 93 ? 11.080 21.288 5.071 1.00 18.84 73 GLY A O 1
ATOM 568 N N . ALA A 1 94 ? 10.704 20.164 3.151 1.00 16.44 74 ALA A N 1
ATOM 569 C CA . ALA A 1 94 ? 10.428 21.351 2.359 1.00 16.14 74 ALA A CA 1
ATOM 570 C C . ALA A 1 94 ? 9.285 22.171 2.898 1.00 20.49 74 ALA A C 1
ATOM 571 O O . ALA A 1 94 ? 9.255 23.384 2.697 1.00 19.40 74 ALA A O 1
ATOM 573 N N . GLY A 1 95 ? 8.332 21.507 3.546 1.00 19.26 75 GLY A N 1
ATOM 574 C CA . GLY A 1 95 ? 7.193 22.183 4.137 1.00 19.78 75 GLY A CA 1
ATOM 575 C C . GLY A 1 95 ? 7.525 22.900 5.427 1.00 23.32 75 GLY A C 1
ATOM 576 O O . GLY A 1 95 ? 6.670 23.592 5.970 1.00 21.94 75 GLY A O 1
ATOM 577 N N . SER A 1 96 ? 8.748 22.759 5.946 1.00 18.24 76 SER A N 1
ATOM 578 C CA . SER A 1 96 ? 9.071 23.423 7.206 1.00 18.41 76 SER A CA 1
ATOM 579 C C . SER A 1 96 ? 9.098 24.950 7.065 1.00 20.65 76 SER A C 1
ATOM 580 O O . SER A 1 96 ? 9.505 25.460 6.016 1.00 20.06 76 SER A O 1
ATOM 583 N N . VAL A 1 97 ? 8.683 25.652 8.135 1.00 19.56 77 VAL A N 1
ATOM 584 C CA . VAL A 1 97 ? 8.775 27.120 8.223 1.00 19.91 77 VAL A CA 1
ATOM 585 C C . VAL A 1 97 ? 9.352 27.295 9.613 1.00 23.90 77 VAL A C 1
ATOM 586 O O . VAL A 1 97 ? 8.726 26.884 10.585 1.00 23.03 77 VAL A O 1
ATOM 590 N N . PHE A 1 98 ? 10.602 27.790 9.712 1.00 22.00 78 PHE A N 1
ATOM 591 C CA . PHE A 1 98 ? 11.247 27.790 11.013 1.00 21.88 78 PHE A CA 1
ATOM 592 C C . PHE A 1 98 ? 12.121 29.000 11.246 1.00 23.86 78 PHE A C 1
ATOM 593 O O . PHE A 1 98 ? 12.641 29.593 10.313 1.00 22.55 78 PHE A O 1
ATOM 601 N N . SER A 1 99 ? 12.351 29.287 12.521 1.00 23.11 79 SER A N 1
ATOM 602 C CA . SER A 1 99 ? 13.238 30.362 12.946 1.00 22.70 79 SER A CA 1
ATOM 603 C C . SER A 1 99 ? 14.635 29.745 13.078 1.00 25.49 79 SER A C 1
ATOM 604 O O . SER A 1 99 ? 14.777 28.714 13.746 1.00 24.81 79 SER A O 1
ATOM 607 N N . ILE A 1 100 ? 15.664 30.340 12.432 1.00 22.50 80 ILE A N 1
ATOM 608 C CA . ILE A 1 100 ? 17.020 29.820 12.550 1.00 22.64 80 ILE A CA 1
ATOM 609 C C . ILE A 1 100 ? 17.480 29.910 14.011 1.00 25.53 80 ILE A C 1
ATOM 610 O O . ILE A 1 100 ? 18.115 28.983 14.512 1.00 25.59 80 ILE A O 1
ATOM 615 N N . ASN A 1 101 ? 17.149 31.021 14.699 1.00 24.62 81 ASN A N 1
ATOM 616 C CA . ASN A 1 101 ? 17.534 31.155 16.101 1.00 24.84 81 ASN A CA 1
ATOM 617 C C . ASN A 1 101 ? 17.009 29.986 16.937 1.00 26.43 81 ASN A C 1
ATOM 618 O O . ASN A 1 101 ? 17.748 29.431 17.753 1.00 25.88 81 ASN A O 1
ATOM 623 N N . ARG A 1 102 ? 15.746 29.600 16.728 1.00 23.97 82 ARG A N 1
ATOM 624 C CA . ARG A 1 102 ? 15.192 28.511 17.511 1.00 24.36 82 ARG A CA 1
ATOM 625 C C . ARG A 1 102 ? 15.834 27.184 17.129 1.00 25.97 82 ARG A C 1
ATOM 626 O O . ARG A 1 102 ? 16.102 26.375 17.998 1.00 23.98 82 ARG A O 1
ATOM 634 N N . LEU A 1 103 ? 16.107 26.970 15.834 1.00 22.29 83 LEU A N 1
ATOM 635 C CA . LEU A 1 103 ? 16.746 25.720 15.449 1.00 22.14 83 LEU A CA 1
ATOM 636 C C . LEU A 1 103 ? 18.113 25.575 16.111 1.00 25.58 83 LEU A C 1
ATOM 637 O O . LEU A 1 103 ? 18.443 24.505 16.643 1.00 22.78 83 LEU A O 1
ATOM 642 N N . MET A 1 104 ? 18.899 26.670 16.116 1.00 23.10 84 MET A N 1
ATOM 643 C CA . MET A 1 104 ? 20.234 26.577 16.687 1.00 23.35 84 MET A CA 1
ATOM 644 C C . MET A 1 104 ? 20.181 26.296 18.185 1.00 26.76 84 MET A C 1
ATOM 645 O O . MET A 1 104 ? 21.029 25.564 18.690 1.00 24.60 84 MET A O 1
ATOM 650 N N . GLU A 1 105 ? 19.184 26.864 18.887 1.00 24.76 85 GLU A N 1
ATOM 651 C CA . GLU A 1 105 ? 19.006 26.626 20.329 1.00 24.91 85 GLU A CA 1
ATOM 652 C C . GLU A 1 105 ? 18.607 25.170 20.576 1.00 26.46 85 GLU A C 1
ATOM 653 O O . GLU A 1 105 ? 19.106 24.551 21.507 1.00 25.30 85 GLU A O 1
ATOM 659 N N . GLU A 1 106 ? 17.707 24.618 19.759 1.00 22.10 86 GLU A N 1
ATOM 660 C CA . GLU A 1 106 ? 17.318 23.231 19.988 1.00 22.94 86 GLU A CA 1
ATOM 661 C C . GLU A 1 106 ? 18.472 22.269 19.731 1.00 25.26 86 GLU A C 1
ATOM 662 O O . GLU A 1 106 ? 18.603 21.274 20.433 1.00 24.97 86 GLU A O 1
ATOM 668 N N . ILE A 1 107 ? 19.323 22.563 18.723 1.00 23.28 87 ILE A N 1
ATOM 669 C CA . ILE A 1 107 ? 20.451 21.692 18.435 1.00 22.69 87 ILE A CA 1
ATOM 670 C C . ILE A 1 107 ? 21.418 21.757 19.625 1.00 26.73 87 ILE A C 1
ATOM 671 O O . ILE A 1 107 ? 21.889 20.717 20.086 1.00 26.67 87 ILE A O 1
ATOM 676 N N . GLU A 1 108 ? 21.681 22.980 20.137 1.00 24.69 88 GLU A N 1
ATOM 677 C CA . GLU A 1 108 ? 22.606 23.167 21.259 1.00 26.12 88 GLU A CA 1
ATOM 678 C C . GLU A 1 108 ? 22.157 22.396 22.498 1.00 30.03 88 GLU A C 1
ATOM 679 O O . GLU A 1 108 ? 22.977 21.736 23.147 1.00 30.12 88 GLU A O 1
ATOM 685 N N . MET A 1 109 ? 20.860 22.457 22.805 1.00 26.52 89 MET A N 1
ATOM 686 C CA . MET A 1 109 ? 20.271 21.761 23.955 1.00 27.35 89 MET A CA 1
ATOM 687 C C . MET A 1 109 ? 20.379 20.236 23.881 1.00 30.44 89 MET A C 1
ATOM 688 O O . MET A 1 109 ? 20.334 19.561 24.922 1.00 30.86 89 MET A O 1
ATOM 693 N N . SER A 1 110 ? 20.520 19.693 22.656 1.00 26.64 90 SER A N 1
ATOM 694 C CA . SER A 1 110 ? 20.674 18.262 22.442 1.00 24.99 90 SER A CA 1
ATOM 695 C C . SER A 1 110 ? 21.988 17.948 21.741 1.00 28.11 90 SER A C 1
ATOM 696 O O . SER A 1 110 ? 22.082 16.943 21.038 1.00 26.49 90 SER A O 1
ATOM 699 N N . LYS A 1 111 ? 23.028 18.792 21.955 1.00 27.38 91 LYS A N 1
ATOM 700 C CA . LYS A 1 111 ? 24.306 18.577 21.280 1.00 28.69 91 LYS A CA 1
ATOM 701 C C . LYS A 1 111 ? 24.918 17.199 21.548 1.00 33.12 91 LYS A C 1
ATOM 702 O O . LYS A 1 111 ? 25.612 16.689 20.675 1.00 32.62 91 LYS A O 1
ATOM 708 N N . ASP A 1 112 ? 24.628 16.590 22.723 1.00 31.66 92 ASP A N 1
ATOM 709 C CA . ASP A 1 112 ? 25.099 15.258 23.122 1.00 32.24 92 ASP A CA 1
ATOM 710 C C . ASP A 1 112 ? 24.538 14.161 22.196 1.00 34.85 92 ASP A C 1
ATOM 711 O O . ASP A 1 112 ? 25.204 13.148 21.955 1.00 35.68 92 ASP A O 1
ATOM 716 N N . LEU A 1 113 ? 23.315 14.367 21.682 1.00 29.99 93 LEU A N 1
ATOM 717 C CA . LEU A 1 113 ? 22.663 13.411 20.794 1.00 28.29 93 LEU A CA 1
ATOM 718 C C . LEU A 1 113 ? 22.980 13.700 19.340 1.00 30.69 93 LEU A C 1
ATOM 719 O O . LEU A 1 113 ? 22.768 12.833 18.486 1.00 31.45 93 LEU A O 1
ATOM 724 N N . LEU A 1 114 ? 23.441 14.921 19.034 1.00 28.17 94 LEU A N 1
ATOM 725 C CA . LEU A 1 114 ? 23.598 15.349 17.644 1.00 27.46 94 LEU A CA 1
ATOM 726 C C . LEU A 1 114 ? 25.028 15.570 17.132 1.00 36.92 94 LEU A C 1
ATOM 727 O O . LEU A 1 114 ? 25.198 15.662 15.917 1.00 38.31 94 LEU A O 1
ATOM 732 N N . HIS A 1 115 ? 26.027 15.657 18.007 1.00 38.75 95 HIS A N 1
ATOM 733 C CA . HIS A 1 115 ? 27.421 15.955 17.615 1.00 40.81 95 HIS A CA 1
ATOM 734 C C . HIS A 1 115 ? 28.199 14.818 16.931 1.00 48.02 95 HIS A C 1
ATOM 735 O O . HIS A 1 115 ? 29.026 15.104 16.059 1.00 49.19 95 HIS A O 1
ATOM 737 N N . ASP A 1 116 ? 27.985 13.557 17.342 1.00 44.40 96 ASP A N 1
ATOM 738 C CA . ASP A 1 116 ? 28.740 12.426 16.799 1.00 44.63 96 ASP A CA 1
ATOM 739 C C . ASP A 1 116 ? 27.969 11.552 15.808 1.00 45.73 96 ASP A C 1
ATOM 740 O O . ASP A 1 116 ? 26.969 10.937 16.183 1.00 45.48 96 ASP A O 1
ATOM 742 N N . LYS A 1 117 ? 28.464 11.477 14.546 1.00 38.61 97 LYS A N 1
ATOM 743 C CA . LYS A 1 117 ? 27.933 10.647 13.450 1.00 36.48 97 LYS A CA 1
ATOM 744 C C . LYS A 1 117 ? 26.426 10.854 13.160 1.00 35.68 97 LYS A C 1
ATOM 745 O O . LYS A 1 117 ? 25.749 9.915 12.720 1.00 34.74 97 LYS A O 1
ATOM 751 N N . VAL A 1 118 ? 25.912 12.069 13.417 1.00 28.71 98 VAL A N 1
ATOM 752 C CA . VAL A 1 118 ? 24.506 12.416 13.125 1.00 25.10 98 VAL A CA 1
ATOM 753 C C . VAL A 1 118 ? 24.511 13.540 12.102 1.00 28.08 98 VAL A C 1
ATOM 754 O O . VAL A 1 118 ? 25.169 14.565 12.323 1.00 29.44 98 VAL A O 1
ATOM 758 N N . ALA A 1 119 ? 23.784 13.365 10.984 1.00 22.54 99 ALA A N 1
ATOM 759 C CA . ALA A 1 119 ? 23.703 14.415 9.983 1.00 22.35 99 ALA A CA 1
ATOM 760 C C . ALA A 1 119 ? 22.336 15.097 10.129 1.00 24.91 99 ALA A C 1
ATOM 761 O O . ALA A 1 119 ? 21.296 14.414 10.171 1.00 23.55 99 ALA A O 1
ATOM 763 N N . ILE A 1 120 ? 22.338 16.428 10.153 1.00 21.34 100 ILE A N 1
ATOM 764 C CA . ILE A 1 120 ? 21.103 17.229 10.155 1.00 19.81 100 ILE A CA 1
ATOM 765 C C . ILE A 1 120 ? 20.958 17.768 8.743 1.00 21.84 100 ILE A C 1
ATOM 766 O O . ILE A 1 120 ? 21.895 18.381 8.228 1.00 19.99 100 ILE A O 1
ATOM 771 N N . LEU A 1 121 ? 19.809 17.506 8.094 1.00 18.87 101 LEU A N 1
ATOM 772 C CA . LEU A 1 121 ? 19.590 17.941 6.732 1.00 18.97 101 LEU A CA 1
ATOM 773 C C . LEU A 1 121 ? 18.366 18.845 6.649 1.00 20.01 101 LEU A C 1
ATOM 774 O O . LEU A 1 121 ? 17.278 18.468 7.117 1.00 19.93 101 LEU A O 1
ATOM 779 N N . ILE A 1 122 ? 18.552 20.043 6.095 1.00 19.01 102 ILE A N 1
ATOM 780 C CA . ILE A 1 122 ? 17.446 20.977 5.892 1.00 17.14 102 ILE A CA 1
ATOM 781 C C . ILE A 1 122 ? 17.164 20.998 4.394 1.00 19.24 102 ILE A C 1
ATOM 782 O O . ILE A 1 122 ? 18.062 21.290 3.598 1.00 19.32 102 ILE A O 1
ATOM 787 N N . HIS A 1 123 ? 15.922 20.704 3.999 1.00 17.12 103 HIS A N 1
ATOM 788 C CA . HIS A 1 123 ? 15.574 20.735 2.595 1.00 16.87 103 HIS A CA 1
ATOM 789 C C . HIS A 1 123 ? 15.840 22.114 2.026 1.00 19.82 103 HIS A C 1
ATOM 790 O O . HIS A 1 123 ? 15.553 23.086 2.709 1.00 19.27 103 HIS A O 1
ATOM 797 N N . PRO A 1 124 ? 16.352 22.230 0.784 1.00 18.56 104 PRO A N 1
ATOM 798 C CA . PRO A 1 124 ? 16.666 23.561 0.235 1.00 18.24 104 PRO A CA 1
ATOM 799 C C . PRO A 1 124 ? 15.487 24.491 0.131 1.00 19.32 104 PRO A C 1
ATOM 800 O O . PRO A 1 124 ? 15.663 25.715 0.114 1.00 18.53 104 PRO A O 1
ATOM 804 N N . MET A 1 125 ? 14.282 23.921 0.013 1.00 18.13 105 MET A N 1
ATOM 805 C CA . MET A 1 125 ? 13.131 24.795 -0.169 1.00 18.33 105 MET A CA 1
ATOM 806 C C . MET A 1 125 ? 12.323 24.993 1.097 1.00 19.69 105 MET A C 1
ATOM 807 O O . MET A 1 125 ? 11.258 25.622 1.049 1.00 19.78 105 MET A O 1
ATOM 812 N N . ALA A 1 126 ? 12.878 24.580 2.257 1.00 18.29 106 ALA A N 1
ATOM 813 C CA . ALA A 1 126 ? 12.281 24.904 3.545 1.00 18.17 106 ALA A CA 1
ATOM 814 C C . ALA A 1 126 ? 12.283 26.456 3.692 1.00 20.00 106 ALA A C 1
ATOM 815 O O . ALA A 1 126 ? 13.158 27.127 3.120 1.00 20.45 106 ALA A O 1
ATOM 817 N N . THR A 1 127 ? 11.309 27.014 4.419 1.00 19.21 107 THR A N 1
ATOM 818 C CA . THR A 1 127 ? 11.169 28.469 4.546 1.00 19.71 107 THR A CA 1
ATOM 819 C C . THR A 1 127 ? 11.807 28.954 5.840 1.00 22.59 107 THR A C 1
ATOM 820 O O . THR A 1 127 ? 11.513 28.423 6.902 1.00 20.64 107 THR A O 1
ATOM 824 N N . VAL A 1 128 ? 12.595 30.038 5.748 1.00 22.01 108 VAL A N 1
ATOM 825 C CA . VAL A 1 128 ? 13.228 30.650 6.894 1.00 24.42 108 VAL A CA 1
ATOM 826 C C . VAL A 1 128 ? 12.374 31.840 7.347 1.00 31.21 108 VAL A C 1
ATOM 827 O O . VAL A 1 128 ? 12.090 32.730 6.543 1.00 29.97 108 VAL A O 1
ATOM 831 N N . LEU A 1 129 ? 11.963 31.838 8.622 1.00 30.60 109 LEU A N 1
ATOM 832 C CA . LEU A 1 129 ? 11.211 32.953 9.221 1.00 34.68 109 LEU A CA 1
ATOM 833 C C . LEU A 1 129 ? 12.119 34.163 9.378 1.00 42.95 109 LEU A C 1
ATOM 834 O O . LEU A 1 129 ? 13.246 34.007 9.860 1.00 42.99 109 LEU A O 1
ATOM 839 N N . ASP A 1 130 ? 11.627 35.373 9.007 1.00 41.46 110 ASP A N 1
ATOM 840 C CA . ASP A 1 130 ? 12.385 36.614 9.183 1.00 42.96 110 ASP A CA 1
ATOM 841 C C . ASP A 1 130 ? 12.382 36.922 10.682 1.00 46.56 110 ASP A C 1
ATOM 842 O O . ASP A 1 130 ? 11.304 36.989 11.284 1.00 45.98 110 ASP A O 1
ATOM 844 N N . GLU A 1 131 ? 13.591 37.032 11.283 1.00 43.37 111 GLU A N 1
ATOM 845 C CA . GLU A 1 131 ? 13.830 37.281 12.711 1.00 71.90 111 GLU A CA 1
ATOM 846 C C . GLU A 1 131 ? 13.152 38.543 13.235 1.00 104.69 111 GLU A C 1
ATOM 847 O O . GLU A 1 131 ? 12.763 38.580 14.401 1.00 67.96 111 GLU A O 1
ATOM 849 N N . GLY A 1 151 ? 6.068 37.083 9.944 1.00 52.62 131 GLY A N 1
ATOM 850 C CA . GLY A 1 151 ? 5.442 35.932 10.584 1.00 50.76 131 GLY A CA 1
ATOM 851 C C . GLY A 1 151 ? 5.340 34.716 9.680 1.00 50.75 131 GLY A C 1
ATOM 852 O O . GLY A 1 151 ? 5.810 34.751 8.539 1.00 48.31 131 GLY A O 1
ATOM 853 N N . SER A 1 152 ? 4.721 33.632 10.202 1.00 45.84 132 SER A N 1
ATOM 854 C CA . SER A 1 152 ? 4.522 32.339 9.552 1.00 45.62 132 SER A CA 1
ATOM 855 C C . SER A 1 152 ? 3.795 32.467 8.206 1.00 48.97 132 SER A C 1
ATOM 856 O O . SER A 1 152 ? 4.267 31.920 7.205 1.00 48.40 132 SER A O 1
ATOM 859 N N . MET A 1 153 ? 2.650 33.191 8.193 1.00 44.34 133 MET A N 1
ATOM 860 C CA . MET A 1 153 ? 1.816 33.399 7.010 1.00 43.49 133 MET A CA 1
ATOM 861 C C . MET A 1 153 ? 2.560 34.165 5.925 1.00 39.55 133 MET A C 1
ATOM 862 O O . MET A 1 153 ? 2.648 33.672 4.797 1.00 36.61 133 MET A O 1
ATOM 867 N N . ALA A 1 154 ? 3.139 35.328 6.275 1.00 32.61 134 ALA A N 1
ATOM 868 C CA . ALA A 1 154 ? 3.883 36.162 5.338 1.00 32.33 134 ALA A CA 1
ATOM 869 C C . ALA A 1 154 ? 5.061 35.408 4.688 1.00 34.45 134 ALA A C 1
ATOM 870 O O . ALA A 1 154 ? 5.314 35.609 3.506 1.00 34.03 134 ALA A O 1
ATOM 872 N N . ALA A 1 155 ? 5.775 34.572 5.464 1.00 30.03 135 ALA A N 1
ATOM 873 C CA . ALA A 1 155 ? 6.923 33.791 4.979 1.00 28.40 135 ALA A CA 1
ATOM 874 C C . ALA A 1 155 ? 6.463 32.698 3.992 1.00 32.24 135 ALA A C 1
ATOM 875 O O . ALA A 1 155 ? 7.015 32.589 2.897 1.00 29.07 135 ALA A O 1
ATOM 877 N N . MET A 1 156 ? 5.419 31.934 4.369 1.00 30.94 136 MET A N 1
ATOM 878 C CA . MET A 1 156 ? 4.806 30.911 3.524 1.00 33.16 136 MET A CA 1
ATOM 879 C C . MET A 1 156 ? 4.304 31.571 2.219 1.00 34.24 136 MET A C 1
ATOM 880 O O . MET A 1 156 ? 4.603 31.072 1.136 1.00 32.61 136 MET A O 1
ATOM 885 N N . VAL A 1 157 ? 3.585 32.719 2.327 1.00 30.16 137 VAL A N 1
ATOM 886 C CA . VAL A 1 157 ? 3.126 33.492 1.171 1.00 30.49 137 VAL A CA 1
ATOM 887 C C . VAL A 1 157 ? 4.313 33.948 0.324 1.00 33.50 137 VAL A C 1
ATOM 888 O O . VAL A 1 157 ? 4.276 33.768 -0.893 1.00 32.53 137 VAL A O 1
ATOM 892 N N . GLU A 1 158 ? 5.379 34.498 0.951 1.00 30.94 138 GLU A N 1
ATOM 893 C CA . GLU A 1 158 ? 6.586 34.933 0.236 1.00 31.09 138 GLU A CA 1
ATOM 894 C C . GLU A 1 158 ? 7.164 33.747 -0.583 1.00 29.20 138 GLU A C 1
ATOM 895 O O . GLU A 1 158 ? 7.510 33.925 -1.759 1.00 29.35 138 GLU A O 1
ATOM 901 N N . LYS A 1 159 ? 7.225 32.539 0.020 1.00 25.97 139 LYS A N 1
ATOM 902 C CA . LYS A 1 159 ? 7.755 31.399 -0.726 1.00 24.00 139 LYS A CA 1
ATOM 903 C C . LYS A 1 159 ? 6.869 31.117 -1.935 1.00 27.58 139 LYS A C 1
ATOM 904 O O . LYS A 1 159 ? 7.385 30.908 -3.030 1.00 25.76 139 LYS A O 1
ATOM 910 N N . LEU A 1 160 ? 5.535 31.135 -1.735 1.00 26.13 140 LEU A N 1
ATOM 911 C CA . LEU A 1 160 ? 4.586 30.884 -2.818 1.00 26.62 140 LEU A CA 1
ATOM 912 C C . LEU A 1 160 ? 4.603 31.928 -3.910 1.00 29.69 140 LEU A C 1
ATOM 913 O O . LEU A 1 160 ? 4.277 31.571 -5.032 1.00 28.29 140 LEU A O 1
ATOM 918 N N . GLN A 1 161 ? 5.012 33.205 -3.616 1.00 26.98 141 GLN A N 1
ATOM 919 C CA . GLN A 1 161 ? 5.098 34.280 -4.604 1.00 29.43 141 GLN A CA 1
ATOM 920 C C . GLN A 1 161 ? 6.133 33.998 -5.684 1.00 31.91 141 GLN A C 1
ATOM 921 O O . GLN A 1 161 ? 5.992 34.504 -6.805 1.00 30.82 141 GLN A O 1
ATOM 927 N N . ARG A 1 162 ? 7.184 33.187 -5.359 1.00 27.92 142 ARG A N 1
ATOM 928 C CA . ARG A 1 162 ? 8.232 32.817 -6.306 1.00 26.78 142 ARG A CA 1
ATOM 929 C C . ARG A 1 162 ? 8.846 34.031 -7.041 1.00 30.73 142 ARG A C 1
ATOM 930 O O . ARG A 1 162 ? 8.958 34.021 -8.271 1.00 29.78 142 ARG A O 1
ATOM 938 N N . ASP A 1 163 ? 9.239 35.074 -6.272 1.00 31.09 143 ASP A N 1
ATOM 939 C CA . ASP A 1 163 ? 9.853 36.303 -6.782 1.00 33.15 143 ASP A CA 1
ATOM 940 C C . ASP A 1 163 ? 11.306 35.967 -7.169 1.00 37.83 143 ASP A C 1
ATOM 941 O O . ASP A 1 163 ? 12.091 35.621 -6.285 1.00 36.97 143 ASP A O 1
ATOM 946 N N . PRO A 1 164 ? 11.677 35.994 -8.473 1.00 37.70 144 PRO A N 1
ATOM 947 C CA . PRO A 1 164 ? 13.029 35.548 -8.860 1.00 37.98 144 PRO A CA 1
ATOM 948 C C . PRO A 1 164 ? 14.195 36.347 -8.285 1.00 43.11 144 PRO A C 1
ATOM 949 O O . PRO A 1 164 ? 15.301 35.804 -8.217 1.00 42.95 144 PRO A O 1
ATOM 953 N N . THR A 1 165 ? 13.959 37.597 -7.852 1.00 41.08 145 THR A N 1
ATOM 954 C CA . THR A 1 165 ? 15.044 38.418 -7.290 1.00 41.53 145 THR A CA 1
ATOM 955 C C . THR A 1 165 ? 15.144 38.280 -5.762 1.00 44.63 145 THR A C 1
ATOM 956 O O . THR A 1 165 ? 16.081 38.812 -5.157 1.00 45.30 145 THR A O 1
ATOM 960 N N . ASN A 1 166 ? 14.213 37.528 -5.144 1.00 38.46 146 ASN A N 1
ATOM 961 C CA . ASN A 1 166 ? 14.232 37.329 -3.697 1.00 37.02 146 ASN A CA 1
ATOM 962 C C . ASN A 1 166 ? 15.078 36.098 -3.321 1.00 37.96 146 ASN A C 1
ATOM 963 O O . ASN A 1 166 ? 14.633 34.952 -3.476 1.00 37.61 146 ASN A O 1
ATOM 968 N N . ASN A 1 167 ? 16.298 36.345 -2.812 1.00 32.27 147 ASN A N 1
ATOM 969 C CA . ASN A 1 167 ? 17.219 35.294 -2.367 1.00 30.59 147 ASN A CA 1
ATOM 970 C C . ASN A 1 167 ? 17.209 35.239 -0.832 1.00 30.75 147 ASN A C 1
ATOM 971 O O . ASN A 1 167 ? 18.186 34.784 -0.238 1.00 30.28 147 ASN A O 1
ATOM 976 N N . THR A 1 168 ? 16.085 35.633 -0.191 1.00 27.45 148 THR A N 1
ATOM 977 C CA . THR A 1 168 ? 16.031 35.665 1.266 1.00 27.09 148 THR A CA 1
ATOM 978 C C . THR A 1 168 ? 14.891 34.848 1.911 1.00 28.55 148 THR A C 1
ATOM 979 O O . THR A 1 168 ? 14.626 35.034 3.101 1.00 27.17 148 THR A O 1
ATOM 983 N N . ILE A 1 169 ? 14.238 33.928 1.173 1.00 24.30 149 ILE A N 1
ATOM 984 C CA . ILE A 1 169 ? 13.132 33.203 1.788 1.00 24.54 149 ILE A CA 1
ATOM 985 C C . ILE A 1 169 ? 13.402 31.695 1.978 1.00 26.12 149 ILE A C 1
ATOM 986 O O . ILE A 1 169 ? 13.123 31.164 3.069 1.00 24.49 149 ILE A O 1
ATOM 991 N N . VAL A 1 170 ? 13.893 31.018 0.930 1.00 23.17 150 VAL A N 1
ATOM 992 C CA . VAL A 1 170 ? 14.122 29.572 1.039 1.00 21.77 150 VAL A CA 1
ATOM 993 C C . VAL A 1 170 ? 15.522 29.280 1.586 1.00 24.13 150 VAL A C 1
ATOM 994 O O . VAL A 1 170 ? 16.470 30.043 1.344 1.00 23.08 150 VAL A O 1
ATOM 998 N N . ALA A 1 171 ? 15.643 28.177 2.334 1.00 20.70 151 ALA A N 1
ATOM 999 C CA . ALA A 1 171 ? 16.911 27.794 2.988 1.00 20.60 151 ALA A CA 1
ATOM 1000 C C . ALA A 1 171 ? 18.112 27.722 2.036 1.00 23.24 151 ALA A C 1
ATOM 1001 O O . ALA A 1 171 ? 19.196 28.144 2.431 1.00 22.93 151 ALA A O 1
ATOM 1003 N N . ARG A 1 172 ? 17.916 27.254 0.785 1.00 20.65 152 ARG A N 1
ATOM 1004 C CA . ARG A 1 172 ? 18.985 27.151 -0.222 1.00 22.22 152 ARG A CA 1
ATOM 1005 C C . ARG A 1 172 ? 19.604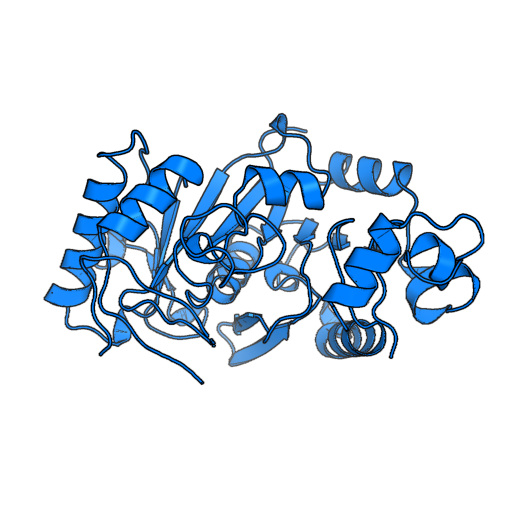 28.543 -0.416 1.00 25.99 152 ARG A C 1
ATOM 1006 O O . ARG A 1 172 ? 20.830 28.669 -0.575 1.00 25.04 152 ARG A O 1
ATOM 1014 N N . ASP A 1 173 ? 18.756 29.573 -0.439 1.00 22.77 153 ASP A N 1
ATOM 1015 C CA . ASP A 1 173 ? 19.239 30.943 -0.686 1.00 23.56 153 ASP A CA 1
ATOM 1016 C C . ASP A 1 173 ? 19.790 31.630 0.559 1.00 24.63 153 ASP A C 1
ATOM 1017 O O . ASP A 1 173 ? 20.856 32.264 0.501 1.00 25.10 153 ASP A O 1
ATOM 1022 N N . VAL A 1 174 ? 19.111 31.478 1.690 1.00 22.18 154 VAL A N 1
ATOM 1023 C CA . VAL A 1 174 ? 19.564 32.044 2.973 1.00 21.64 154 VAL A CA 1
ATOM 1024 C C . VAL A 1 174 ? 20.943 31.442 3.347 1.00 24.31 154 VAL A C 1
ATOM 1025 O O . VAL A 1 174 ? 21.806 32.136 3.900 1.00 23.10 154 VAL A O 1
ATOM 1029 N N . ALA A 1 175 ? 21.145 30.135 3.044 1.00 21.78 155 ALA A N 1
ATOM 1030 C CA . ALA A 1 175 ? 22.402 29.456 3.359 1.00 21.76 155 ALA A CA 1
ATOM 1031 C C . ALA A 1 175 ? 23.571 30.101 2.648 1.00 24.58 155 ALA A C 1
ATOM 1032 O O . ALA A 1 175 ? 24.697 29.857 3.060 1.00 24.40 155 ALA A O 1
ATOM 1034 N N . GLN A 1 176 ? 23.331 30.891 1.593 1.00 22.92 156 GLN A N 1
ATOM 1035 C CA . GLN A 1 176 ? 24.469 31.519 0.893 1.00 24.26 156 GLN A CA 1
ATOM 1036 C C . GLN A 1 176 ? 25.022 32.714 1.653 1.00 27.10 156 GLN A C 1
ATOM 1037 O O . GLN A 1 176 ? 26.126 33.146 1.352 1.00 27.58 156 GLN A O 1
ATOM 1043 N N . TYR A 1 177 ? 24.319 33.211 2.656 1.00 22.89 157 TYR A N 1
ATOM 1044 C CA . TYR A 1 177 ? 24.843 34.323 3.449 1.00 22.67 157 TYR A CA 1
ATOM 1045 C C . TYR A 1 177 ? 24.733 34.076 4.970 1.00 26.00 157 TYR A C 1
ATOM 1046 O O . TYR A 1 177 ? 25.309 34.829 5.775 1.00 25.54 157 TYR A O 1
ATOM 1055 N N . ASP A 1 178 ? 24.036 33.010 5.365 1.00 24.05 158 ASP A N 1
ATOM 1056 C CA . ASP A 1 178 ? 23.910 32.666 6.791 1.00 24.13 158 ASP A CA 1
ATOM 1057 C C . ASP A 1 178 ? 24.569 31.308 7.019 1.00 25.75 158 ASP A C 1
ATOM 1058 O O . ASP A 1 178 ? 23.965 30.251 6.773 1.00 22.90 158 ASP A O 1
ATOM 1063 N N . GLY A 1 179 ? 25.814 31.328 7.473 1.00 21.87 159 GLY A N 1
ATOM 1064 C CA . GLY A 1 179 ? 26.555 30.089 7.656 1.00 23.21 159 GLY A CA 1
ATOM 1065 C C . GLY A 1 179 ? 26.004 29.176 8.722 1.00 26.69 159 GLY A C 1
ATOM 1066 O O . GLY A 1 179 ? 26.317 27.985 8.724 1.00 26.03 159 GLY A O 1
ATOM 1067 N N . ARG A 1 180 ? 25.135 29.705 9.590 1.00 24.86 160 ARG A N 1
ATOM 1068 C CA . ARG A 1 180 ? 24.532 28.864 10.636 1.00 2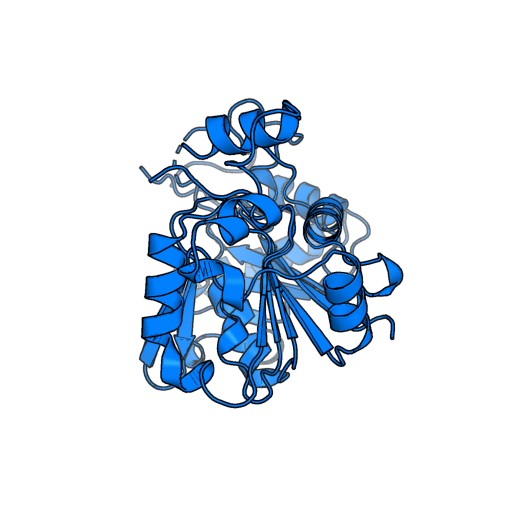5.00 160 ARG A CA 1
ATOM 1069 C C . ARG A 1 180 ? 23.782 27.686 10.034 1.00 27.61 160 ARG A C 1
ATOM 1070 O O . ARG A 1 180 ? 23.834 26.582 10.588 1.00 28.06 160 ARG A O 1
ATOM 1078 N N . ILE A 1 181 ? 23.086 27.919 8.915 1.00 24.87 161 ILE A N 1
ATOM 1079 C CA . ILE A 1 181 ? 22.355 26.847 8.254 1.00 24.24 161 ILE A CA 1
ATOM 1080 C C . ILE A 1 181 ? 23.065 26.308 7.009 1.00 27.00 161 ILE A C 1
ATOM 1081 O O . ILE A 1 181 ? 22.681 25.243 6.518 1.00 24.44 161 ILE A O 1
ATOM 1086 N N . ALA A 1 182 ? 24.071 27.008 6.470 1.00 24.81 162 ALA A N 1
ATOM 1087 C CA . ALA A 1 182 ? 24.766 26.457 5.303 1.00 25.56 162 ALA A CA 1
ATOM 1088 C C . ALA A 1 182 ? 25.330 25.050 5.571 1.00 27.77 162 ALA A C 1
ATOM 1089 O O . ALA A 1 182 ? 25.357 24.212 4.667 1.00 26.97 162 ALA A O 1
ATOM 1091 N N . GLN A 1 183 ? 25.715 24.776 6.833 1.00 24.19 163 GLN A N 1
ATOM 1092 C CA . GLN A 1 183 ? 26.259 23.492 7.219 1.00 23.47 163 GLN A CA 1
ATOM 1093 C C . GLN A 1 183 ? 25.215 22.370 7.180 1.00 24.78 163 GLN A C 1
ATOM 1094 O O . GLN A 1 183 ? 25.600 21.202 7.178 1.00 25.71 163 GLN A O 1
ATOM 1100 N N . TYR A 1 184 ? 23.904 22.711 7.125 1.00 20.95 164 TYR A N 1
ATOM 1101 C CA . TYR A 1 184 ? 22.863 21.693 7.165 1.00 20.15 164 TYR A CA 1
ATOM 1102 C C . TYR A 1 184 ? 22.010 21.643 5.899 1.00 21.67 164 TYR A C 1
ATOM 1103 O O . TYR A 1 184 ? 21.366 20.618 5.642 1.00 20.49 164 TYR A O 1
ATOM 1112 N N . VAL A 1 185 ? 21.951 22.753 5.143 1.00 20.84 165 VAL A N 1
ATOM 1113 C CA . VAL A 1 185 ? 21.133 22.790 3.942 1.00 20.25 165 VAL A CA 1
ATOM 1114 C C . VAL A 1 185 ? 21.714 21.868 2.860 1.00 24.33 165 VAL A C 1
ATOM 1115 O O . VAL A 1 185 ? 22.914 21.873 2.588 1.00 22.73 165 VAL A O 1
ATOM 1119 N N . CYS A 1 186 ? 20.855 21.019 2.284 1.00 20.96 166 CYS A N 1
ATOM 1120 C CA . CYS A 1 186 ? 21.279 20.085 1.264 1.00 21.05 166 CYS A CA 1
ATOM 1121 C C . CYS A 1 186 ? 20.628 20.422 -0.076 1.00 21.95 166 CYS A C 1
ATOM 1122 O O . CYS A 1 186 ? 19.914 21.422 -0.182 1.00 20.76 166 CYS A O 1
ATOM 1125 N N . THR A 1 187 ? 20.942 19.627 -1.109 1.00 20.89 167 THR A N 1
ATOM 1126 C CA . THR A 1 187 ? 20.294 19.795 -2.397 1.00 19.58 167 THR A CA 1
ATOM 1127 C C . THR A 1 187 ? 19.092 18.855 -2.453 1.00 22.05 167 THR A C 1
ATOM 1128 O O . THR A 1 187 ? 18.947 17.959 -1.612 1.00 19.27 167 THR A O 1
ATOM 1132 N N . VAL A 1 188 ? 18.227 19.048 -3.442 1.00 19.34 168 VAL A N 1
ATOM 1133 C CA . VAL A 1 188 ? 17.085 18.145 -3.589 1.00 18.43 168 VAL A CA 1
ATOM 1134 C C . VAL A 1 188 ? 17.595 16.730 -3.833 1.00 21.55 168 VAL A C 1
ATOM 1135 O O . VAL A 1 188 ? 17.053 15.801 -3.269 1.00 20.43 168 VAL A O 1
ATOM 1139 N N . GLU A 1 189 ? 18.633 16.564 -4.663 1.00 20.44 169 GLU A N 1
ATOM 1140 C CA . GLU A 1 189 ? 19.185 15.236 -4.917 1.00 22.23 169 GLU A CA 1
ATOM 1141 C C . GLU A 1 189 ? 19.703 14.575 -3.633 1.00 23.55 169 GLU A C 1
ATOM 1142 O O . GLU A 1 189 ? 19.453 13.387 -3.416 1.00 21.46 169 GLU A O 1
ATOM 1148 N N . GLU A 1 190 ? 20.371 15.355 -2.767 1.00 21.57 170 GLU A N 1
ATOM 1149 C CA . GLU A 1 190 ? 20.883 14.842 -1.500 1.00 20.48 170 GLU A CA 1
ATOM 1150 C C . GLU A 1 190 ? 19.765 14.483 -0.552 1.00 22.87 170 GLU A C 1
ATOM 1151 O O . GLU A 1 190 ? 19.885 13.504 0.190 1.00 21.81 170 GLU A O 1
ATOM 1157 N N . TRP A 1 191 ? 18.637 15.217 -0.621 1.00 19.46 171 TRP A N 1
ATOM 1158 C CA . TRP A 1 191 ? 17.493 14.910 0.236 1.00 19.49 171 TRP A CA 1
ATOM 1159 C C . TRP A 1 191 ? 16.948 13.529 -0.165 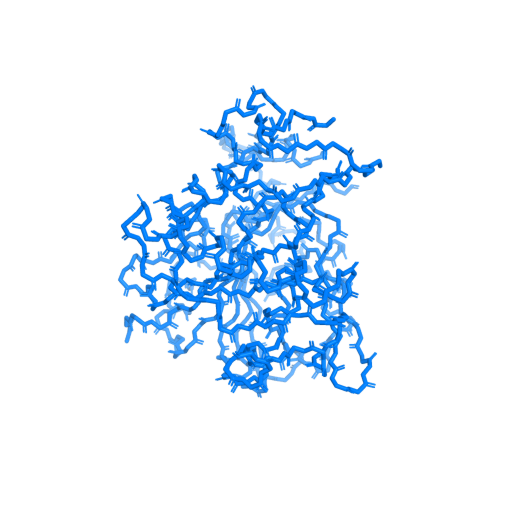1.00 20.20 171 TRP A C 1
ATOM 1160 O O . TRP A 1 191 ? 16.700 12.672 0.694 1.00 19.09 171 TRP A O 1
ATOM 1171 N N . ASP A 1 192 ? 16.758 13.318 -1.481 1.00 19.19 172 ASP A N 1
ATOM 1172 C CA . ASP A 1 192 ? 16.262 12.056 -1.979 1.00 17.87 172 ASP A CA 1
ATOM 1173 C C . ASP A 1 192 ? 17.191 10.908 -1.611 1.00 21.52 172 ASP A C 1
ATOM 1174 O O . ASP A 1 192 ? 16.734 9.828 -1.214 1.00 19.91 172 ASP A O 1
ATOM 1179 N N . MET A 1 193 ? 18.503 11.124 -1.789 1.00 20.45 173 MET A N 1
ATOM 1180 C CA . MET A 1 193 ? 19.456 10.066 -1.469 1.00 20.37 173 MET A CA 1
ATOM 1181 C C . MET A 1 193 ? 19.498 9.732 0.016 1.00 21.80 173 MET A C 1
ATOM 1182 O O . MET A 1 193 ? 19.674 8.572 0.367 1.00 19.84 173 MET A O 1
ATOM 1187 N N . ALA A 1 194 ? 19.298 10.714 0.891 1.00 19.97 174 ALA A N 1
ATOM 1188 C CA . ALA A 1 194 ? 19.243 10.444 2.327 1.00 19.20 174 ALA A CA 1
ATOM 1189 C C . ALA A 1 194 ? 18.019 9.593 2.667 1.00 22.53 174 ALA A C 1
ATOM 1190 O O . ALA A 1 194 ? 18.105 8.700 3.521 1.00 20.16 174 ALA A O 1
ATOM 1192 N N . LEU A 1 195 ? 16.872 9.863 2.014 1.00 18.57 175 LEU A N 1
ATOM 1193 C CA . LEU A 1 195 ? 15.698 9.017 2.244 1.00 18.17 175 LEU A CA 1
ATOM 1194 C C . LEU A 1 195 ? 15.928 7.611 1.719 1.00 21.67 175 LEU A C 1
ATOM 1195 O O . LEU A 1 195 ? 15.609 6.631 2.408 1.00 21.06 175 LEU A O 1
ATOM 1200 N N . MET A 1 196 ? 16.529 7.498 0.524 1.00 18.89 176 MET A N 1
ATOM 1201 C CA . MET A 1 196 ? 16.854 6.163 0.007 1.00 18.70 176 MET A CA 1
ATOM 1202 C C . MET A 1 196 ? 17.798 5.440 0.938 1.00 21.30 176 MET A C 1
ATOM 1203 O O . MET A 1 196 ? 17.651 4.231 1.102 1.00 21.44 176 MET A O 1
ATOM 1208 N N . ALA A 1 197 ? 18.816 6.138 1.495 1.00 20.18 177 ALA A N 1
ATOM 1209 C CA . ALA A 1 197 ? 19.811 5.491 2.347 1.00 21.54 177 ALA A CA 1
ATOM 1210 C C . ALA A 1 197 ? 19.308 5.106 3.727 1.00 24.10 177 ALA A C 1
ATOM 1211 O O . ALA A 1 197 ? 19.932 4.287 4.411 1.00 24.85 177 ALA A O 1
ATOM 1213 N N . SER A 1 198 ? 18.170 5.665 4.129 1.00 20.72 178 SER A N 1
ATOM 1214 C CA . SER A 1 198 ? 17.587 5.376 5.439 1.00 20.76 178 SER A CA 1
ATOM 1215 C C . SER A 1 198 ? 17.032 3.971 5.540 1.00 25.79 178 SER A C 1
ATOM 1216 O O . SER A 1 198 ? 16.329 3.524 4.627 1.00 25.60 178 SER A O 1
ATOM 1219 N N . GLU A 1 199 ? 17.238 3.321 6.693 1.00 23.42 179 GLU A N 1
ATOM 1220 C CA . GLU A 1 199 ? 16.711 1.967 6.870 1.00 23.67 179 GLU A CA 1
ATOM 1221 C C . GLU A 1 199 ? 15.307 1.979 7.462 1.00 25.75 179 GLU A C 1
ATOM 1222 O O . GLU A 1 199 ? 14.423 1.281 6.962 1.00 24.73 179 GLU A O 1
ATOM 1228 N N . ARG A 1 200 ? 15.115 2.732 8.556 1.00 21.80 180 ARG A N 1
ATOM 1229 C CA . ARG A 1 200 ? 13.827 2.832 9.207 1.00 20.54 180 ARG A CA 1
ATOM 1230 C C . ARG A 1 200 ? 13.608 4.280 9.588 1.00 20.69 180 ARG A C 1
ATOM 1231 O O . ARG A 1 200 ? 14.493 4.886 10.201 1.00 20.75 180 ARG A O 1
ATOM 1239 N N . ILE A 1 201 ? 12.443 4.846 9.201 1.00 17.36 181 ILE A N 1
ATOM 1240 C CA . ILE A 1 201 ? 12.197 6.259 9.405 1.00 16.86 181 ILE A CA 1
ATOM 1241 C C . ILE A 1 201 ? 11.010 6.531 10.263 1.00 18.66 181 ILE A C 1
ATOM 1242 O O . ILE A 1 201 ? 9.958 5.909 10.078 1.00 18.14 181 ILE A O 1
ATOM 1247 N N . LEU A 1 202 ? 11.150 7.517 11.171 1.00 17.88 182 LEU A N 1
ATOM 1248 C CA . LEU A 1 202 ? 10.021 7.997 11.935 1.00 16.90 182 LEU A CA 1
ATOM 1249 C C . LEU A 1 202 ? 9.677 9.397 11.430 1.00 17.85 182 LEU A C 1
ATOM 1250 O O . LEU A 1 202 ? 10.517 10.298 11.459 1.00 18.34 182 LEU A O 1
ATOM 1255 N N . ALA A 1 203 ? 8.443 9.558 10.903 1.00 16.24 183 ALA A N 1
ATOM 1256 C CA . ALA A 1 203 ? 7.974 10.853 10.383 1.00 16.68 183 ALA A CA 1
ATOM 1257 C C . ALA A 1 203 ? 6.952 11.400 11.361 1.00 17.26 183 ALA A C 1
ATOM 1258 O O . ALA A 1 203 ? 6.055 10.667 11.799 1.00 18.12 183 ALA A O 1
ATOM 1260 N N . GLU A 1 204 ? 7.084 12.662 11.720 1.00 17.18 184 GLU A N 1
ATOM 1261 C CA . GLU A 1 204 ? 6.204 13.273 12.714 1.00 17.68 184 GLU A CA 1
ATOM 1262 C C . GLU A 1 204 ? 5.378 14.363 12.049 1.00 20.70 184 GLU A C 1
ATOM 1263 O O . GLU A 1 204 ? 5.923 15.366 11.589 1.00 20.18 184 GLU A O 1
ATOM 1269 N N . GLY A 1 205 ? 4.059 14.161 12.009 1.00 19.52 185 GLY A N 1
ATOM 1270 C CA . GLY A 1 205 ? 3.107 15.092 11.414 1.00 20.18 185 GLY A CA 1
ATOM 1271 C C . GLY A 1 205 ? 2.914 16.323 12.249 1.00 25.31 185 GLY A C 1
ATOM 1272 O O . GLY A 1 205 ? 3.447 16.427 13.347 1.00 24.40 185 GLY A O 1
ATOM 1273 N N . ALA A 1 206 ? 2.189 17.270 11.696 1.00 23.86 186 ALA A N 1
ATOM 1274 C CA . ALA A 1 206 ? 1.960 18.574 12.290 1.00 23.85 186 ALA A CA 1
ATOM 1275 C C . ALA A 1 206 ? 0.548 18.735 12.810 1.00 25.10 186 ALA A C 1
ATOM 1276 O O . ALA A 1 206 ? -0.362 18.052 12.350 1.00 22.89 186 ALA A O 1
ATOM 1278 N N . GLN A 1 207 ? 0.370 19.626 13.780 1.00 22.46 187 GLN A N 1
ATOM 1279 C CA . GLN A 1 207 ? -0.930 20.060 14.266 1.00 21.04 187 GLN A CA 1
ATOM 1280 C C . GLN A 1 207 ? -1.921 18.898 14.456 1.00 23.29 187 GLN A C 1
ATOM 1281 O O . GLN A 1 207 ? -1.584 17.977 15.181 1.00 22.17 187 GLN A O 1
ATOM 1287 N N . GLY A 1 208 ? -3.114 18.949 13.867 1.00 19.49 188 GLY A N 1
ATOM 1288 C CA . GLY A 1 208 ? -4.065 17.851 14.067 1.00 19.28 188 GLY A CA 1
ATOM 1289 C C . GLY A 1 208 ? -5.142 17.851 13.008 1.00 18.65 188 GLY A C 1
ATOM 1290 O O . GLY A 1 208 ? -5.484 18.906 12.488 1.00 18.61 188 GLY A O 1
ATOM 1291 N N . PHE A 1 209 ? -5.780 16.694 12.789 1.00 16.39 189 PHE A N 1
ATOM 1292 C CA . PHE A 1 209 ? -6.734 16.538 11.715 1.00 15.90 189 PHE A CA 1
ATOM 1293 C C . PHE A 1 209 ? -7.790 17.646 11.617 1.00 19.48 189 PHE A C 1
ATOM 1294 O O . PHE A 1 209 ? -8.027 18.195 10.528 1.00 18.71 189 PHE A O 1
ATOM 1302 N N . SER A 1 210 ? -8.476 17.946 12.737 1.00 17.85 190 SER A N 1
ATOM 1303 C CA . SER A 1 210 ? -9.550 18.907 12.623 1.00 17.97 190 SER A CA 1
ATOM 1304 C C . SER A 1 210 ? -9.108 20.347 12.384 1.00 21.60 190 SER A C 1
ATOM 1305 O O . SER A 1 210 ? -9.955 21.207 12.093 1.00 21.32 190 SER A O 1
ATOM 1308 N N . LEU A 1 211 ? -7.806 20.598 12.475 1.00 19.11 191 LEU A N 1
ATOM 1309 C CA . LEU A 1 211 ? -7.267 21.927 12.203 1.00 18.97 191 LEU A CA 1
ATOM 1310 C C . LEU A 1 211 ? -6.943 22.088 10.724 1.00 21.50 191 LEU A C 1
ATOM 1311 O O . LEU A 1 211 ? -6.441 23.143 10.315 1.00 22.18 191 LEU A O 1
ATOM 1316 N N . SER A 1 212 ? -7.169 21.032 9.913 1.00 17.92 192 SER A N 1
ATOM 1317 C CA . SER A 1 212 ? -6.886 21.093 8.493 1.00 17.16 192 SER A CA 1
ATOM 1318 C C . SER A 1 212 ? -7.575 22.243 7.780 1.00 18.77 192 SER A C 1
ATOM 1319 O O . SER A 1 212 ? -8.773 22.510 7.967 1.00 18.88 192 SER A O 1
ATOM 1322 N N . LEU A 1 213 ? -6.832 22.835 6.860 1.00 18.13 193 LEU A N 1
ATOM 1323 C CA . LEU A 1 213 ? -7.309 23.898 6.006 1.00 18.16 193 LEU A CA 1
ATOM 1324 C C . LEU A 1 213 ? -8.619 23.499 5.325 1.00 19.45 193 LEU A C 1
ATOM 1325 O O . LEU A 1 213 ? -9.508 24.355 5.173 1.00 20.00 193 LEU A O 1
ATOM 1330 N N . ASN A 1 214 ? -8.754 22.216 4.913 1.00 17.96 194 ASN A N 1
ATOM 1331 C CA . ASN A 1 214 ? -9.913 21.834 4.114 1.00 18.54 194 ASN A CA 1
ATOM 1332 C C . ASN A 1 214 ? -10.909 20.969 4.854 1.00 20.48 194 ASN A C 1
ATOM 1333 O O . ASN A 1 214 ? -11.748 20.328 4.219 1.00 19.58 194 ASN A O 1
ATOM 1338 N N . GLN A 1 215 ? -10.866 21.023 6.200 1.00 18.60 195 GLN A N 1
ATOM 1339 C CA . GLN A 1 215 ? -11.919 20.428 7.003 1.00 18.77 195 GLN A CA 1
ATOM 1340 C C . GLN A 1 215 ? -12.967 21.519 7.246 1.00 21.12 195 GLN A C 1
ATOM 1341 O O . GLN A 1 215 ? -12.766 22.667 6.849 1.00 21.05 195 GLN A O 1
ATOM 1347 N N . GLU A 1 216 ? -14.069 21.165 7.878 1.00 20.17 196 GLU A N 1
ATOM 1348 C CA . GLU A 1 216 ? -15.257 22.014 7.927 1.00 21.81 196 GLU A CA 1
ATOM 1349 C C . GLU A 1 216 ? -15.167 23.319 8.733 1.00 24.85 196 GLU A C 1
ATOM 1350 O O . GLU A 1 216 ? -16.068 24.150 8.603 1.00 23.65 196 GLU A O 1
ATOM 1356 N N . PHE A 1 217 ? -14.095 23.517 9.514 1.00 21.20 197 PHE A N 1
ATOM 1357 C CA . PHE A 1 217 ? -14.013 24.722 10.355 1.00 21.39 197 PHE A CA 1
ATOM 1358 C C . PHE A 1 217 ? -13.406 25.941 9.668 1.00 24.79 197 PHE A C 1
ATOM 1359 O O . PHE A 1 217 ? -13.371 27.024 10.257 1.00 24.24 197 PHE A O 1
ATOM 1367 N N . TYR A 1 218 ? -12.940 25.780 8.411 1.00 21.90 198 TYR A N 1
ATOM 1368 C CA . TYR A 1 218 ? -12.420 26.900 7.639 1.00 21.40 198 TYR A CA 1
ATOM 1369 C C . TYR A 1 218 ? -13.322 28.141 7.815 1.00 25.09 198 TYR A C 1
ATOM 1370 O O . TYR A 1 218 ? -14.537 27.994 7.739 1.00 24.31 198 TYR A O 1
ATOM 1379 N N . PRO A 1 219 ? -12.791 29.350 8.101 1.00 24.47 199 PRO A N 1
ATOM 1380 C CA . PRO A 1 219 ? -11.368 29.748 8.125 1.00 23.55 199 PRO A CA 1
ATOM 1381 C C . PRO A 1 219 ? -10.664 29.607 9.471 1.00 25.56 199 PRO A C 1
ATOM 1382 O O . PRO A 1 219 ? -9.544 30.092 9.604 1.00 25.39 199 PRO A O 1
ATOM 1386 N N . TYR A 1 220 ? -11.291 28.910 10.430 1.00 24.20 200 TYR A N 1
ATOM 1387 C CA . TYR A 1 220 ? -10.717 28.741 11.775 1.00 25.16 200 TYR A CA 1
ATOM 1388 C C . TYR A 1 220 ? -9.967 27.433 11.775 1.00 26.68 200 TYR A C 1
ATOM 1389 O O . TYR A 1 220 ? -10.446 26.401 12.259 1.00 26.33 200 TYR A O 1
ATOM 1398 N N . CYS A 1 221 ? -8.812 27.479 11.128 1.00 22.64 201 CYS A N 1
ATOM 1399 C CA . CYS A 1 221 ? -7.981 26.331 10.834 1.00 21.76 201 CYS A CA 1
ATOM 1400 C C . CYS A 1 221 ? -6.549 26.784 10.535 1.00 25.01 201 CYS A C 1
ATOM 1401 O O . CYS A 1 221 ? -6.282 28.003 10.452 1.00 25.90 201 CYS A O 1
ATOM 1404 N N . THR A 1 222 ? -5.639 25.815 10.305 1.00 21.76 202 THR A N 1
ATOM 1405 C CA . THR A 1 222 ? -4.265 26.146 9.901 1.00 22.43 202 THR A CA 1
ATOM 1406 C C . THR A 1 222 ? -4.216 26.352 8.371 1.00 25.96 202 THR A C 1
ATOM 1407 O O . THR A 1 222 ? -5.232 26.192 7.695 1.00 23.58 202 THR A O 1
ATOM 1411 N N . SER A 1 223 ? -3.030 26.681 7.824 1.00 22.69 203 SER A N 1
ATOM 1412 C CA . SER A 1 223 ? -2.853 26.977 6.410 1.00 22.82 203 SER A CA 1
ATOM 1413 C C . SER A 1 223 ? -2.593 25.772 5.523 1.00 24.30 203 SER A C 1
ATOM 1414 O O . SER A 1 223 ? -2.372 25.943 4.322 1.00 23.67 203 SER A O 1
ATOM 1417 N N . ARG A 1 224 ? -2.627 24.538 6.090 1.00 20.52 204 ARG A N 1
ATOM 1418 C CA . ARG A 1 224 ? -2.393 23.305 5.308 1.00 19.39 204 ARG A CA 1
ATOM 1419 C C . ARG A 1 224 ? -3.322 22.217 5.817 1.00 19.51 204 ARG A C 1
ATOM 1420 O O . ARG A 1 224 ? -3.866 22.335 6.916 1.00 19.03 204 ARG A O 1
ATOM 1428 N N . ASP A 1 225 ? -3.471 21.154 5.048 1.00 17.98 205 ASP A N 1
ATOM 1429 C CA . ASP A 1 225 ? -4.210 19.995 5.537 1.00 17.23 205 ASP A CA 1
ATOM 1430 C C . ASP A 1 225 ? -3.314 19.205 6.463 1.00 20.83 205 ASP A C 1
ATOM 1431 O O . ASP A 1 225 ? -2.089 19.167 6.268 1.00 20.13 205 ASP A O 1
ATOM 1436 N N . CYS A 1 226 ? -3.909 18.621 7.510 1.00 17.11 206 CYS A N 1
ATOM 1437 C CA . CYS A 1 226 ? -3.160 17.870 8.498 1.00 17.83 206 CYS A CA 1
ATOM 1438 C C . CYS A 1 226 ? -3.528 16.419 8.317 1.00 17.15 206 CYS A C 1
ATOM 1439 O O . CYS A 1 226 ? -4.248 15.844 9.132 1.00 18.94 206 CYS A O 1
ATOM 1442 N N . THR A 1 227 ? -3.138 15.873 7.159 1.00 15.95 207 THR A N 1
ATOM 1443 C CA . THR A 1 227 ? -3.486 14.520 6.769 1.00 16.80 207 THR A CA 1
ATOM 1444 C C . THR A 1 227 ? -2.255 13.779 6.343 1.00 16.40 207 THR A C 1
ATOM 1445 O O . THR A 1 227 ? -1.300 14.419 5.922 1.00 16.92 207 THR A O 1
ATOM 1449 N N . PRO A 1 228 ? -2.206 12.440 6.464 1.00 15.06 208 PRO A N 1
ATOM 1450 C CA . PRO A 1 228 ? -1.008 11.702 6.013 1.00 13.94 208 PRO A CA 1
ATOM 1451 C C . PRO A 1 228 ? -0.545 12.027 4.609 1.00 16.96 208 PRO A C 1
ATOM 1452 O O . PRO A 1 228 ? 0.654 12.185 4.398 1.00 15.50 208 PRO A O 1
ATOM 1456 N N . ALA A 1 229 ? -1.451 12.204 3.670 1.00 15.76 209 ALA A N 1
ATOM 1457 C CA . ALA A 1 229 ? -0.988 12.506 2.325 1.00 14.76 209 ALA A CA 1
ATOM 1458 C C . ALA A 1 229 ? -0.274 13.842 2.285 1.00 17.37 209 ALA A C 1
ATOM 1459 O O . ALA A 1 229 ? 0.752 13.945 1.627 1.00 15.35 209 ALA A O 1
ATOM 1461 N N . ARG A 1 230 ? -0.760 14.863 3.001 1.00 16.63 210 ARG A N 1
ATOM 1462 C CA . ARG A 1 230 ? -0.082 16.147 2.943 1.00 15.15 210 ARG A CA 1
ATOM 1463 C C . ARG A 1 230 ? 1.222 16.073 3.696 1.00 16.81 210 ARG A C 1
ATOM 1464 O O . ARG A 1 230 ? 2.183 16.734 3.293 1.00 16.31 210 ARG A O 1
ATOM 1472 N N . PHE A 1 231 ? 1.289 15.295 4.771 1.00 16.37 211 PHE A N 1
ATOM 1473 C CA . PHE A 1 231 ? 2.534 15.231 5.506 1.00 15.92 211 PHE A CA 1
ATOM 1474 C C . PHE A 1 231 ? 3.616 14.562 4.682 1.00 17.10 211 PHE A C 1
ATOM 1475 O O . PHE A 1 231 ? 4.775 15.035 4.642 1.00 16.14 211 PHE A O 1
ATOM 1483 N N . LEU A 1 232 ? 3.279 13.463 4.004 1.00 15.60 212 LEU A N 1
ATOM 1484 C CA . LEU A 1 232 ? 4.290 12.830 3.166 1.00 15.30 212 LEU A CA 1
ATOM 1485 C C . LEU A 1 232 ? 4.679 13.753 2.034 1.00 18.15 212 LEU A C 1
ATOM 1486 O O . LEU A 1 232 ? 5.865 13.816 1.658 1.00 16.63 212 LEU A O 1
ATOM 1491 N N . ALA A 1 233 ? 3.729 14.528 1.523 1.00 16.21 213 ALA A N 1
ATOM 1492 C CA . ALA A 1 233 ? 4.094 15.438 0.437 1.00 15.71 213 ALA A CA 1
ATOM 1493 C C . ALA A 1 233 ? 5.067 16.473 0.909 1.00 18.09 213 ALA A C 1
ATOM 1494 O O . ALA A 1 233 ? 6.015 16.804 0.166 1.00 17.57 213 ALA A O 1
ATOM 1496 N N . ASP A 1 234 ? 4.824 17.033 2.081 1.00 16.28 214 ASP A N 1
ATOM 1497 C CA . ASP A 1 234 ? 5.657 18.110 2.615 1.00 16.89 214 ASP A CA 1
ATOM 1498 C C . ASP A 1 234 ? 7.000 17.653 3.115 1.00 19.32 214 ASP A C 1
ATOM 1499 O O . ASP A 1 234 ? 7.864 18.491 3.382 1.00 18.25 214 ASP A O 1
ATOM 1504 N N . MET A 1 235 ? 7.198 16.347 3.258 1.00 17.24 215 MET A N 1
ATOM 1505 C CA . MET A 1 235 ? 8.489 15.769 3.637 1.00 16.46 215 MET A CA 1
ATOM 1506 C C . MET A 1 235 ? 9.156 15.112 2.425 1.00 19.39 215 MET A C 1
ATOM 1507 O O . MET A 1 235 ? 10.261 14.591 2.537 1.00 18.78 215 MET A O 1
ATOM 1512 N N . GLY A 1 236 ? 8.464 15.114 1.284 1.00 17.43 216 GLY A N 1
ATOM 1513 C CA . GLY A 1 236 ? 9.057 14.577 0.062 1.00 16.64 216 GLY A CA 1
ATOM 1514 C C . GLY A 1 236 ? 9.230 13.074 0.093 1.00 17.43 216 GLY A C 1
ATOM 1515 O O . GLY A 1 236 ? 10.097 12.512 -0.592 1.00 18.35 216 GLY A O 1
ATOM 1516 N N . ILE A 1 237 ? 8.392 12.406 0.889 1.00 15.97 217 ILE A N 1
ATOM 1517 C CA . ILE A 1 237 ? 8.451 10.957 1.028 1.00 14.84 217 ILE A CA 1
ATOM 1518 C C . ILE A 1 237 ? 7.590 10.253 -0.002 1.00 17.20 217 ILE A C 1
ATOM 1519 O O . ILE A 1 237 ? 6.388 10.531 -0.048 1.00 16.37 217 ILE A O 1
ATOM 1524 N N . PRO A 1 238 ? 8.150 9.404 -0.869 1.00 15.05 218 PRO A N 1
ATOM 1525 C CA . PRO A 1 238 ? 7.291 8.702 -1.823 1.00 15.32 218 PRO A CA 1
ATOM 1526 C C . PRO A 1 238 ? 6.263 7.822 -1.129 1.00 18.06 218 PRO A C 1
ATOM 1527 O O . PRO A 1 238 ? 6.564 7.217 -0.095 1.00 16.81 218 PRO A O 1
ATOM 1531 N N . LEU A 1 239 ? 5.073 7.688 -1.727 1.00 16.60 219 LEU A N 1
ATOM 1532 C CA . LEU A 1 239 ? 4.008 6.910 -1.084 1.00 16.34 219 LEU A CA 1
ATOM 1533 C C . LEU A 1 239 ? 4.396 5.459 -0.790 1.00 17.61 219 LEU A C 1
ATOM 1534 O O . LEU A 1 239 ? 4.028 4.972 0.296 1.00 17.45 219 LEU A O 1
ATOM 1539 N N . PRO A 1 240 ? 5.164 4.752 -1.631 1.00 16.72 220 PRO A N 1
ATOM 1540 C CA . PRO A 1 240 ? 5.473 3.362 -1.267 1.00 16.34 220 PRO A CA 1
ATOM 1541 C C . PRO A 1 240 ? 6.351 3.196 -0.049 1.00 20.03 220 PRO A C 1
ATOM 1542 O O . PRO A 1 240 ? 6.472 2.058 0.461 1.00 19.32 220 PRO A O 1
ATOM 1546 N N . MET A 1 241 ? 6.964 4.293 0.411 1.00 17.31 221 MET A N 1
ATOM 1547 C CA . MET A 1 241 ? 7.772 4.169 1.638 1.00 15.84 221 MET A CA 1
ATOM 1548 C C . MET A 1 241 ? 6.935 4.067 2.911 1.00 17.46 221 MET A C 1
ATOM 1549 O O . MET A 1 241 ? 7.482 3.696 3.947 1.00 17.23 221 MET A O 1
ATOM 1554 N N . LEU A 1 242 ? 5.630 4.415 2.865 1.00 16.67 222 LEU A N 1
ATOM 1555 C CA . LEU A 1 242 ? 4.828 4.375 4.091 1.00 16.53 222 LEU A CA 1
ATOM 1556 C C . LEU A 1 242 ? 4.637 2.934 4.595 1.00 19.11 222 LEU A C 1
ATOM 1557 O O . LEU A 1 242 ? 4.159 2.085 3.854 1.00 19.92 222 LEU A O 1
ATOM 1562 N N . ASN A 1 243 ? 5.011 2.675 5.866 1.00 17.21 223 ASN A N 1
ATOM 1563 C CA . ASN A 1 243 ? 4.822 1.349 6.464 1.00 18.78 223 ASN A CA 1
ATOM 1564 C C . ASN A 1 243 ? 3.508 1.397 7.266 1.00 20.77 223 ASN A C 1
ATOM 1565 O O . ASN A 1 243 ? 2.619 0.551 7.075 1.00 21.37 223 ASN A O 1
ATOM 1570 N N . LYS A 1 244 ? 3.399 2.374 8.184 1.00 17.34 224 LYS A N 1
ATOM 1571 C CA . LYS A 1 244 ? 2.219 2.473 9.016 1.00 18.37 224 LYS A CA 1
ATOM 1572 C C . LYS A 1 244 ? 1.983 3.870 9.520 1.00 19.83 224 LYS A C 1
ATOM 1573 O O . LYS A 1 244 ? 2.924 4.662 9.637 1.00 19.10 224 LYS A O 1
ATOM 1579 N N . VAL A 1 245 ? 0.715 4.128 9.906 1.00 17.49 225 VAL A N 1
ATOM 1580 C CA . VAL A 1 245 ? 0.323 5.403 10.457 1.00 16.39 225 VAL A CA 1
ATOM 1581 C C . VAL A 1 245 ? -0.098 5.149 11.888 1.00 19.50 225 VAL A C 1
ATOM 1582 O O . VAL A 1 245 ? -0.907 4.253 12.128 1.00 18.50 225 VAL A O 1
ATOM 1586 N N . ILE A 1 246 ? 0.477 5.911 12.845 1.00 17.71 226 ILE A N 1
ATOM 1587 C CA . ILE A 1 246 ? 0.083 5.818 14.242 1.00 18.24 226 ILE A CA 1
ATOM 1588 C C . ILE A 1 246 ? -0.707 7.088 14.535 1.00 19.37 226 ILE A C 1
ATOM 1589 O O . ILE A 1 246 ? -0.147 8.174 14.500 1.00 18.45 226 ILE A O 1
ATOM 1594 N N . GLY A 1 247 ? -2.013 6.944 14.819 1.00 17.41 227 GLY A N 1
ATOM 1595 C CA . GLY A 1 247 ? -2.842 8.102 15.130 1.00 17.20 227 GLY A CA 1
ATOM 1596 C C . GLY A 1 247 ? -2.900 8.339 16.616 1.00 20.30 227 GLY A C 1
ATOM 1597 O O . GLY A 1 247 ? -2.893 7.378 17.399 1.00 21.04 227 GLY A O 1
ATOM 1598 N N . THR A 1 248 ? -2.835 9.609 17.012 1.00 18.45 228 THR A N 1
ATOM 1599 C CA . THR A 1 248 ? -2.880 9.932 18.425 1.00 17.99 228 THR A CA 1
ATOM 1600 C C . THR A 1 248 ? -4.154 10.654 18.742 1.00 21.51 228 THR A C 1
ATOM 1601 O O . THR A 1 248 ? -4.638 11.465 17.964 1.00 20.01 228 THR A O 1
ATOM 1605 N N . ALA A 1 249 ? -4.716 10.350 19.931 1.00 18.97 229 ALA A N 1
ATOM 1606 C CA . ALA A 1 249 ? -5.966 10.942 20.364 1.00 19.84 229 ALA A CA 1
ATOM 1607 C C . ALA A 1 249 ? -5.897 11.250 21.849 1.00 22.24 229 ALA A C 1
ATOM 1608 O O . ALA A 1 249 ? -5.044 10.674 22.527 1.00 21.44 229 ALA A O 1
ATOM 1610 N N . ARG A 1 250 ? -6.791 12.130 22.357 1.00 20.59 230 ARG A N 1
ATOM 1611 C CA . ARG A 1 250 ? -6.935 12.411 23.797 1.00 22.18 230 ARG A CA 1
ATOM 1612 C C . ARG A 1 250 ? -8.355 12.057 24.123 1.00 25.52 230 ARG A C 1
ATOM 1613 O O . ARG A 1 250 ? -9.237 12.216 23.291 1.00 24.80 230 ARG A O 1
ATOM 1621 N N . CYS A 1 251 ? -8.610 11.782 25.393 1.00 24.88 231 CYS A N 1
ATOM 1622 C CA . CYS A 1 251 ? -9.955 11.509 25.826 1.00 25.05 231 CYS A CA 1
ATOM 1623 C C . CYS A 1 251 ? -10.834 12.773 25.728 1.00 26.84 231 CYS A C 1
ATOM 1624 O O . CYS A 1 251 ? -11.981 12.703 25.289 1.00 25.98 231 CYS A O 1
ATOM 1627 N N . HIS A 1 252 ? -10.286 13.924 26.156 1.00 26.03 232 HIS A N 1
ATOM 1628 C CA . HIS A 1 252 ? -10.969 15.207 26.100 1.00 26.57 232 HIS A CA 1
ATOM 1629 C C . HIS A 1 252 ? -10.151 16.126 25.202 1.00 28.35 232 HIS A C 1
ATOM 1630 O O . HIS A 1 252 ? -9.159 16.673 25.662 1.00 27.81 232 HIS A O 1
ATOM 1637 N N . PRO A 1 253 ? -10.513 16.254 23.902 1.00 25.55 233 PRO A N 1
ATOM 1638 C CA . PRO A 1 253 ? -9.711 17.097 22.992 1.00 24.85 233 PRO A CA 1
ATOM 1639 C C . PRO A 1 253 ? -9.700 18.574 23.364 1.00 29.52 233 PRO A C 1
ATOM 1640 O O . PRO A 1 253 ? -10.640 19.056 23.984 1.00 30.00 233 PRO A O 1
ATOM 1644 N N . ILE A 1 254 ? -8.597 19.256 23.072 1.00 28.15 234 ILE A N 1
ATOM 1645 C CA . ILE A 1 254 ? -8.418 20.654 23.418 1.00 28.60 234 ILE A CA 1
ATOM 1646 C C . ILE A 1 254 ? -8.059 21.499 22.223 1.00 30.97 234 ILE A C 1
ATOM 1647 O O . ILE A 1 254 ? -7.091 21.201 21.518 1.00 29.08 234 ILE A O 1
ATOM 1652 N N . ARG A 1 255 ? -8.755 22.634 22.086 1.00 29.73 235 ARG A N 1
ATOM 1653 C CA . ARG A 1 255 ? -8.450 23.661 21.100 1.00 30.29 235 ARG A CA 1
ATOM 1654 C C . ARG A 1 255 ? -7.584 24.700 21.796 1.00 35.54 235 ARG A C 1
ATOM 1655 O O . ARG A 1 255 ? -7.960 25.167 22.874 1.00 36.16 235 ARG A O 1
ATOM 1663 N N . VAL A 1 256 ? -6.468 25.097 21.174 1.00 32.32 236 VAL A N 1
ATOM 1664 C CA . VAL A 1 256 ? -5.550 26.124 21.709 1.00 46.88 236 VAL A CA 1
ATOM 1665 C C . VAL A 1 256 ? -5.522 27.359 20.804 1.00 81.51 236 VAL A C 1
ATOM 1666 O O . VAL A 1 256 ? -6.402 28.210 20.898 1.00 56.27 236 VAL A O 1
ATOM 1670 N N . SER A 1 260 ? -11.378 30.487 18.802 1.00 63.01 240 SER A N 1
ATOM 1671 C CA . SER A 1 260 ? -10.363 29.858 17.957 1.00 61.46 240 SER A CA 1
ATOM 1672 C C . SER A 1 260 ? -10.946 28.826 16.975 1.00 61.58 240 SER A C 1
ATOM 1673 O O . SER A 1 260 ? -10.184 28.192 16.235 1.00 61.24 240 SER A O 1
ATOM 1676 N N . GLY A 1 261 ? -12.276 28.683 16.962 1.00 54.93 241 GLY A N 1
ATOM 1677 C CA . GLY A 1 261 ? -12.969 27.754 16.073 1.00 52.53 241 GLY A CA 1
ATOM 1678 C C . GLY A 1 261 ? -14.105 26.967 16.696 1.00 52.29 241 GLY A C 1
ATOM 1679 O O . GLY A 1 261 ? -14.171 26.819 17.920 1.00 52.21 241 GLY A O 1
ATOM 1680 N N . GLY A 1 262 ? -14.979 26.432 15.840 1.00 44.60 242 GLY A N 1
ATOM 1681 C CA . GLY A 1 262 ? -16.122 25.631 16.263 1.00 42.18 242 GLY A CA 1
ATOM 1682 C C . GLY A 1 262 ? -15.758 24.233 16.739 1.00 38.50 242 GLY A C 1
ATOM 1683 O O . GLY A 1 262 ? -14.584 23.876 16.833 1.00 35.67 242 GLY A O 1
ATOM 1684 N N . HIS A 1 263 ? -16.774 23.439 17.063 1.00 31.79 243 HIS A N 1
ATOM 1685 C CA . HIS A 1 263 ? -16.593 22.060 17.523 1.00 30.09 243 HIS A CA 1
ATOM 1686 C C . HIS A 1 263 ? -17.643 21.180 16.873 1.00 30.09 243 HIS A C 1
ATOM 1687 O O . HIS A 1 263 ? -18.458 21.676 16.101 1.00 29.88 243 HIS A O 1
ATOM 1694 N N . TYR A 1 264 ? -17.594 19.873 17.136 1.00 26.23 244 TYR A N 1
ATOM 1695 C CA . TYR A 1 264 ? -18.518 18.932 16.524 1.00 26.44 244 TYR A CA 1
ATOM 1696 C C . TYR A 1 264 ? -19.838 18.889 17.291 1.00 31.47 244 TYR A C 1
ATOM 1697 O O . TYR A 1 264 ? -19.846 19.132 18.498 1.00 30.46 244 TYR A O 1
ATOM 1706 N N . PRO A 1 265 ? -20.953 18.562 16.601 1.00 29.78 245 PRO A N 1
ATOM 1707 C CA . PRO A 1 265 ? -22.278 18.590 17.270 1.00 30.73 245 PRO A CA 1
ATOM 1708 C C . PRO A 1 265 ? -22.490 17.637 18.441 1.00 34.76 245 PRO A C 1
ATOM 1709 O O . PRO A 1 265 ? -23.438 17.826 19.220 1.00 34.73 245 PRO A O 1
ATOM 1713 N N . ASP A 1 266 ? -21.659 16.589 18.541 1.00 29.79 246 ASP A N 1
ATOM 1714 C CA . ASP A 1 266 ? -21.767 15.597 19.609 1.00 28.28 246 ASP A CA 1
ATOM 1715 C C . ASP A 1 266 ? -20.758 15.797 20.747 1.00 31.26 246 ASP A C 1
ATOM 1716 O O . ASP A 1 266 ? -20.443 14.854 21.487 1.00 31.43 246 ASP A O 1
ATOM 1721 N N . GLN A 1 267 ? -20.233 17.020 20.876 1.00 29.05 247 GLN A N 1
ATOM 1722 C CA . GLN A 1 267 ? -19.293 17.352 21.934 1.00 30.28 247 GLN A CA 1
ATOM 1723 C C . GLN A 1 267 ? -19.626 18.734 22.494 1.00 33.96 247 GLN A C 1
ATOM 1724 O O . GLN A 1 267 ? -20.294 19.527 21.832 1.00 32.18 247 GLN A O 1
ATOM 1730 N N . GLU A 1 268 ? -19.186 18.997 23.709 1.00 33.57 248 GLU A N 1
ATOM 1731 C CA . GLU A 1 268 ? -19.440 20.273 24.376 1.00 35.03 248 GLU A CA 1
ATOM 1732 C C . GLU A 1 268 ? -18.227 20.682 25.175 1.00 42.20 248 GLU A C 1
ATOM 1733 O O . GLU A 1 268 ? -17.459 19.814 25.606 1.00 41.36 248 GLU A O 1
ATOM 1739 N N . GLU A 1 269 ? -18.081 21.996 25.425 1.00 41.37 249 GLU A N 1
ATOM 1740 C CA . GLU A 1 269 ? -16.987 22.528 26.230 1.00 42.56 249 GLU A CA 1
ATOM 1741 C C . GLU A 1 269 ? -17.168 22.108 27.686 1.00 46.67 249 GLU A C 1
ATOM 1742 O O . GLU A 1 269 ? -18.280 22.177 28.222 1.00 46.81 249 GLU A O 1
ATOM 1748 N N . LEU A 1 270 ? -16.081 21.645 28.310 1.00 43.36 250 LEU A N 1
ATOM 1749 C CA . LEU A 1 270 ? -16.071 21.225 29.716 1.00 58.30 250 LEU A CA 1
ATOM 1750 C C . LEU A 1 270 ? -15.491 22.333 30.598 1.00 96.55 250 LEU A C 1
ATOM 1751 O O . LEU A 1 270 ? -14.659 23.120 30.142 1.00 61.16 250 LEU A O 1
ATOM 1756 N N . VAL A 1 288 ? -5.162 30.890 25.258 1.00 54.17 268 VAL A N 1
ATOM 1757 C CA . VAL A 1 288 ? -6.568 30.546 25.488 1.00 54.09 268 VAL A CA 1
ATOM 1758 C C . VAL A 1 288 ? -6.816 29.085 25.081 1.00 55.28 268 VAL A C 1
ATOM 1759 O O . VAL A 1 288 ? -6.526 28.704 23.942 1.00 55.14 268 VAL A O 1
ATOM 1763 N N . ARG A 1 289 ? -7.333 28.272 26.023 1.00 49.06 269 ARG A N 1
ATOM 1764 C CA . ARG A 1 289 ? -7.604 26.853 25.798 1.00 46.65 269 ARG A CA 1
ATOM 1765 C C . ARG A 1 289 ? -9.031 26.451 26.163 1.00 46.44 269 ARG A C 1
ATOM 1766 O O . ARG A 1 289 ? -9.538 26.829 27.224 1.00 46.81 269 ARG A O 1
ATOM 1768 N N . ARG A 1 290 ? -9.673 25.671 25.272 1.00 37.85 270 ARG A N 1
ATOM 1769 C CA . ARG A 1 290 ? -11.018 25.150 25.486 1.00 37.17 270 ARG A CA 1
ATOM 1770 C C . ARG A 1 290 ? -10.954 23.625 25.436 1.00 37.54 270 ARG A C 1
ATOM 1771 O O . ARG A 1 290 ? -10.471 23.054 24.449 1.00 35.44 270 ARG A O 1
ATOM 1779 N N . VAL A 1 291 ? -11.397 22.980 26.520 1.00 34.34 271 VAL A N 1
ATOM 1780 C CA . VAL A 1 291 ? -11.418 21.527 26.662 1.00 33.07 271 VAL A CA 1
ATOM 1781 C C . VAL A 1 291 ? -12.802 21.036 26.277 1.00 35.02 271 VAL A C 1
ATOM 1782 O O . VAL A 1 291 ? -13.800 21.617 26.694 1.00 35.8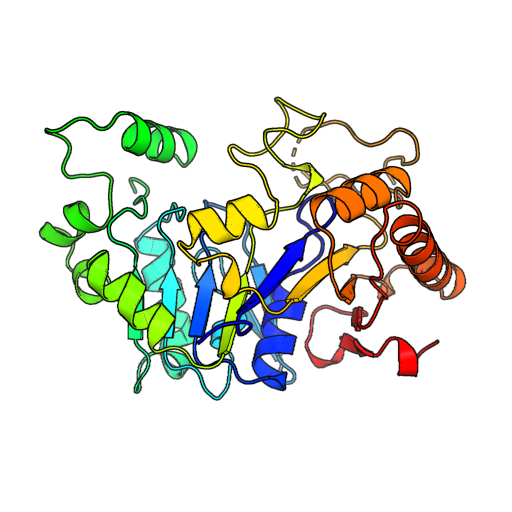3 271 VAL A O 1
ATOM 1786 N N . PHE A 1 292 ? -12.867 19.993 25.439 1.00 29.27 272 PHE A N 1
ATOM 1787 C CA . PHE A 1 292 ? -14.152 19.465 24.992 1.00 28.43 272 PHE A CA 1
ATOM 1788 C C . PHE A 1 292 ? -14.333 18.027 25.424 1.00 30.33 272 PHE A C 1
ATOM 1789 O O . PHE A 1 292 ? -13.351 17.337 25.711 1.00 30.59 272 PHE A O 1
ATOM 1797 N N . SER A 1 293 ? -15.586 17.545 25.429 1.00 27.74 273 SER A N 1
ATOM 1798 C CA . SER A 1 293 ? -15.843 16.138 25.682 1.00 27.24 273 SER A CA 1
ATOM 1799 C C . SER A 1 293 ? -15.432 15.395 24.377 1.00 27.73 273 SER A C 1
ATOM 1800 O O . SER A 1 293 ? -15.171 16.028 23.339 1.00 27.50 273 SER A O 1
ATOM 1803 N N . PHE A 1 294 ? -15.302 14.079 24.463 1.00 25.27 274 PHE A N 1
ATOM 1804 C CA . PHE A 1 294 ? -14.932 13.226 23.339 1.00 24.94 274 PHE A CA 1
ATOM 1805 C C . PHE A 1 294 ? -16.007 13.325 22.270 1.00 26.48 274 PHE A C 1
ATOM 1806 O O . PHE A 1 294 ? -17.204 13.288 22.576 1.00 25.55 274 PHE A O 1
ATOM 1814 N N . SER A 1 295 ? -15.585 13.429 21.005 1.00 23.88 275 SER A N 1
ATOM 1815 C CA . SER A 1 295 ? -16.494 13.450 19.882 1.00 23.91 275 SER A CA 1
ATOM 1816 C C . SER A 1 295 ? -16.287 12.215 19.027 1.00 24.09 275 SER A C 1
ATOM 1817 O O . SER A 1 295 ? -15.214 12.005 18.446 1.00 22.64 275 SER A O 1
ATOM 1820 N N . PHE A 1 296 ? -17.336 11.406 18.931 1.00 22.39 276 PHE A N 1
ATOM 1821 C CA . PHE A 1 296 ? -17.360 10.209 18.091 1.00 21.11 276 PHE A CA 1
ATOM 1822 C C . PHE A 1 296 ? -17.323 10.644 16.626 1.00 24.10 276 PHE A C 1
ATOM 1823 O O . PHE A 1 296 ? -16.583 10.058 15.821 1.00 21.00 276 PHE A O 1
ATOM 1831 N N . ILE A 1 297 ? -18.075 11.694 16.263 1.00 20.87 277 ILE A N 1
ATOM 1832 C CA . ILE A 1 297 ? -18.105 12.170 14.877 1.00 20.16 277 ILE A CA 1
ATOM 1833 C C . ILE A 1 297 ? -16.719 12.634 14.464 1.00 20.74 277 ILE A C 1
ATOM 1834 O O . ILE A 1 297 ? -16.297 12.383 13.330 1.00 19.59 277 ILE A O 1
ATOM 1839 N N . GLN A 1 298 ? -16.019 13.327 15.363 1.00 20.16 278 GLN A N 1
ATOM 1840 C CA . GLN A 1 298 ? -14.668 13.809 15.057 1.00 19.10 278 GLN A CA 1
ATOM 1841 C C . GLN A 1 298 ? -13.778 12.632 14.723 1.00 21.39 278 GLN A C 1
ATOM 1842 O O . GLN A 1 298 ? -12.995 12.675 13.768 1.00 19.16 278 GLN A O 1
ATOM 1848 N N . MET A 1 299 ? -13.880 11.581 15.514 1.00 20.11 279 MET A N 1
ATOM 1849 C CA . MET A 1 299 ? -13.072 10.391 15.343 1.00 18.53 279 MET A CA 1
ATOM 1850 C C . MET A 1 299 ? -13.432 9.665 14.058 1.00 20.84 279 MET A C 1
ATOM 1851 O O . MET A 1 299 ? -12.543 9.183 13.379 1.00 18.27 279 MET A O 1
ATOM 1856 N N . GLN A 1 300 ? -14.718 9.609 13.720 1.00 19.90 280 GLN A N 1
ATOM 1857 C CA . GLN A 1 300 ? -15.114 8.970 12.460 1.00 18.88 280 GLN A CA 1
ATOM 1858 C C . GLN A 1 300 ? -14.507 9.704 11.293 1.00 20.05 280 GLN A C 1
ATOM 1859 O O . GLN A 1 300 ? -13.981 9.075 10.382 1.00 19.01 280 GLN A O 1
ATOM 1865 N N . LYS A 1 301 ? -14.580 11.047 11.302 1.00 18.36 281 LYS A N 1
ATOM 1866 C CA . LYS A 1 301 ? -14.018 11.827 10.218 1.00 17.87 281 LYS A CA 1
ATOM 1867 C C . LYS A 1 301 ? -12.521 11.639 10.125 1.00 18.71 281 LYS A C 1
ATOM 1868 O O . LYS A 1 301 ? -11.972 11.515 9.022 1.00 17.50 281 LYS A O 1
ATOM 1874 N N . ALA A 1 302 ? -11.838 11.669 11.276 1.00 18.83 282 ALA A N 1
ATOM 1875 C CA . ALA A 1 302 ? -10.388 11.478 11.288 1.00 17.81 282 ALA A CA 1
ATOM 1876 C C . ALA A 1 302 ? -10.008 10.086 10.820 1.00 19.21 282 ALA A C 1
ATOM 1877 O O . ALA A 1 302 ? -9.041 9.914 10.070 1.00 17.11 282 ALA A O 1
ATOM 1879 N N . MET A 1 303 ? -10.752 9.070 11.231 1.00 18.75 283 MET A N 1
ATOM 1880 C CA . MET A 1 303 ? -10.478 7.693 10.780 1.00 17.99 283 MET A CA 1
ATOM 1881 C C . MET A 1 303 ? -10.623 7.533 9.287 1.00 18.83 283 MET A C 1
ATOM 1882 O O . MET A 1 303 ? -9.785 6.895 8.656 1.00 18.30 283 MET A O 1
ATOM 1887 N N . TRP A 1 304 ? -11.698 8.114 8.699 1.00 17.30 284 TRP A N 1
ATOM 1888 C CA . TRP A 1 304 ? -11.881 7.975 7.276 1.00 17.28 284 TRP A CA 1
ATOM 1889 C C . TRP A 1 304 ? -10.727 8.565 6.523 1.00 17.89 284 TRP A C 1
ATOM 1890 O O . TRP A 1 304 ? -10.218 7.923 5.606 1.00 17.30 284 TRP A O 1
ATOM 1901 N N . THR A 1 305 ? -10.301 9.790 6.866 1.00 17.30 285 THR A N 1
ATOM 1902 C CA . THR A 1 305 ? -9.242 10.380 6.076 1.00 17.29 285 THR A CA 1
ATOM 1903 C C . THR A 1 305 ? -7.879 9.880 6.430 1.00 18.01 285 THR A C 1
ATOM 1904 O O . THR A 1 305 ? -7.081 9.602 5.527 1.00 17.31 285 THR A O 1
ATOM 1908 N N . CYS A 1 306 ? -7.595 9.775 7.711 1.00 17.14 286 CYS A N 1
ATOM 1909 C CA . CYS A 1 306 ? -6.247 9.465 8.174 1.00 16.17 286 CYS A CA 1
ATOM 1910 C C . CYS A 1 306 ? -5.931 8.002 8.157 1.00 17.90 286 CYS A C 1
ATOM 1911 O O . CYS A 1 306 ? -4.732 7.636 8.054 1.00 17.74 286 CYS A O 1
ATOM 1914 N N . GLN A 1 307 ? -6.968 7.139 8.279 1.00 17.34 287 GLN A N 1
ATOM 1915 C CA . GLN A 1 307 ? -6.769 5.691 8.210 1.00 17.09 287 GLN A CA 1
ATOM 1916 C C . GLN A 1 307 ? -5.587 5.218 9.012 1.00 18.70 287 GLN A C 1
ATOM 1917 O O . GLN A 1 307 ? -4.693 4.548 8.499 1.00 18.76 287 GLN A O 1
ATOM 1923 N N . PRO A 1 308 ? -5.542 5.503 10.306 1.00 17.04 288 PRO A N 1
ATOM 1924 C CA . PRO A 1 308 ? -4.403 5.008 11.074 1.00 15.81 288 PRO A CA 1
ATOM 1925 C C . PRO A 1 308 ? -4.385 3.485 11.159 1.00 20.00 288 PRO A C 1
ATOM 1926 O O . PRO A 1 308 ? -5.434 2.839 11.091 1.00 20.73 288 PRO A O 1
ATOM 1930 N N . ASP A 1 309 ? -3.191 2.913 11.406 1.00 17.26 289 ASP A N 1
ATOM 1931 C CA . ASP A 1 309 ? -3.104 1.457 11.567 1.00 18.06 289 ASP A CA 1
ATOM 1932 C C . ASP A 1 309 ? -3.166 1.090 13.027 1.00 21.95 289 ASP A C 1
ATOM 1933 O O . ASP A 1 309 ? -3.592 -0.015 13.375 1.00 21.43 289 ASP A O 1
ATOM 1938 N N . GLU A 1 310 ? -2.681 1.995 13.875 1.00 19.99 290 GLU A N 1
ATOM 1939 C CA . GLU A 1 310 ? -2.635 1.816 15.342 1.00 21.33 290 GLU A CA 1
ATOM 1940 C C . GLU A 1 310 ? -2.987 3.142 15.966 1.00 20.36 290 GLU A C 1
ATOM 1941 O O . GLU A 1 310 ? -2.694 4.182 15.389 1.00 19.63 290 GLU A O 1
ATOM 1947 N N . VAL A 1 311 ? -3.551 3.128 17.179 1.00 19.47 291 VAL A N 1
ATOM 1948 C CA . VAL A 1 311 ? -3.883 4.380 17.870 1.00 17.96 291 VAL A CA 1
ATOM 1949 C C . VAL A 1 311 ? -3.252 4.428 19.245 1.00 20.14 291 VAL A C 1
ATOM 1950 O O . VAL A 1 311 ? -3.233 3.414 19.951 1.00 20.64 291 VAL A O 1
ATOM 1954 N N . PHE A 1 312 ? -2.769 5.614 19.613 1.00 18.67 292 PHE A N 1
ATOM 1955 C CA . PHE A 1 312 ? -2.322 5.906 20.982 1.00 19.06 292 PHE A CA 1
ATOM 1956 C C . PHE A 1 312 ? -3.377 6.843 21.575 1.00 21.73 292 PHE A C 1
ATOM 1957 O O . PHE A 1 312 ? -3.647 7.894 21.014 1.00 20.42 292 PHE A O 1
ATOM 1965 N N . LEU A 1 313 ? -4.014 6.439 22.683 1.00 19.51 293 LEU A N 1
ATOM 1966 C CA . LEU A 1 313 ? -4.992 7.266 23.372 1.00 21.16 293 LEU A CA 1
ATOM 1967 C C . LEU A 1 313 ? -4.337 7.798 24.633 1.00 23.46 293 LEU A C 1
ATOM 1968 O O . LEU A 1 313 ? -3.986 7.026 25.536 1.00 23.86 293 LEU A O 1
ATOM 1973 N N . ASN A 1 314 ? -4.119 9.121 24.650 1.00 20.48 294 ASN A N 1
ATOM 1974 C CA . ASN A 1 314 ? -3.404 9.805 25.720 1.00 21.92 294 ASN A CA 1
ATOM 1975 C C . ASN A 1 314 ? -4.327 10.548 26.649 1.00 24.11 294 ASN A C 1
ATOM 1976 O O . ASN A 1 314 ? -5.527 10.711 26.375 1.00 23.94 294 ASN A O 1
ATOM 1981 N N . PHE A 1 315 ? -3.762 10.923 27.815 1.00 23.07 295 PHE A N 1
ATOM 1982 C CA . PHE A 1 315 ? -4.426 11.658 28.890 1.00 25.92 295 PHE A CA 1
ATOM 1983 C C . PHE A 1 315 ? -5.588 10.857 29.490 1.00 30.58 295 PHE A C 1
ATOM 1984 O O . PHE A 1 315 ? -6.566 11.421 29.977 1.00 32.73 295 PHE A O 1
ATOM 1992 N N . CYS A 1 316 ? -5.450 9.523 29.514 1.00 27.03 296 CYS A N 1
ATOM 1993 C CA . CYS A 1 316 ? -6.441 8.620 30.108 1.00 27.07 296 CYS A CA 1
ATOM 1994 C C . CYS A 1 316 ? -6.454 8.832 31.619 1.00 28.24 296 CYS A C 1
ATOM 1995 O O . CYS A 1 316 ? -7.441 8.493 32.282 1.00 26.71 296 CYS A O 1
ATOM 1998 N N . ASN A 1 317 ? -5.347 9.352 32.181 1.00 25.44 297 ASN A N 1
ATOM 1999 C CA . ASN A 1 317 ? -5.231 9.547 33.633 1.00 26.83 297 ASN A CA 1
ATOM 2000 C C . ASN A 1 317 ? -6.262 10.511 34.217 1.00 32.11 297 ASN A C 1
ATOM 2001 O O . ASN A 1 317 ? -6.561 10.426 35.401 1.00 30.65 297 ASN A O 1
ATOM 2006 N N . TYR A 1 318 ? -6.865 11.364 33.385 1.00 30.70 298 TYR A N 1
ATOM 2007 C CA . TYR A 1 318 ? -7.846 12.353 33.843 1.00 31.71 298 TYR A CA 1
ATOM 2008 C C . TYR A 1 318 ? -9.291 11.836 33.893 1.00 34.38 298 TYR A C 1
ATOM 2009 O O . TYR A 1 318 ? -10.181 12.553 34.363 1.00 35.73 298 TYR A O 1
ATOM 2018 N N . LEU A 1 319 ? -9.509 10.565 33.509 1.00 29.12 299 LEU A N 1
ATOM 2019 C CA . LEU A 1 319 ? -10.850 9.974 33.482 1.00 28.23 299 LEU A CA 1
ATOM 2020 C C . LEU A 1 319 ? -10.966 8.733 34.368 1.00 30.93 299 LEU A C 1
ATOM 2021 O O . LEU A 1 319 ? -9.992 8.024 34.528 1.00 29.34 299 LEU A O 1
ATOM 2026 N N . SER A 1 320 ? -12.170 8.379 34.782 1.00 28.65 300 SER A N 1
ATOM 2027 C CA . SER A 1 320 ? -12.412 7.143 35.514 1.00 30.52 300 SER A CA 1
ATOM 2028 C C . SER A 1 320 ? -12.131 5.905 34.612 1.00 32.06 300 SER A C 1
ATOM 2029 O O . SER A 1 320 ? -12.104 6.064 33.382 1.00 29.29 300 SER A O 1
ATOM 2032 N N . PRO A 1 321 ? -11.951 4.676 35.175 1.00 28.96 301 PRO A N 1
ATOM 2033 C CA . PRO A 1 321 ? -11.764 3.482 34.317 1.00 30.10 301 PRO A CA 1
ATOM 2034 C C . PRO A 1 321 ? -12.871 3.354 33.276 1.00 33.38 301 PRO A C 1
ATOM 2035 O O . PRO A 1 321 ? -12.570 3.120 32.097 1.00 31.30 301 PRO A O 1
ATOM 2039 N N . MET A 1 322 ? -14.148 3.552 33.679 1.00 32.60 302 MET A N 1
ATOM 2040 C CA . MET A 1 322 ? -15.283 3.487 32.748 1.00 35.21 302 MET A CA 1
ATOM 2041 C C . MET A 1 322 ? -15.115 4.521 31.647 1.00 35.76 302 MET A C 1
ATOM 2042 O O . MET A 1 322 ? -15.297 4.181 30.477 1.00 32.86 302 MET A O 1
ATOM 2047 N N . GLY A 1 323 ? -14.719 5.742 32.020 1.00 31.25 303 GLY A N 1
ATOM 2048 C CA . GLY A 1 323 ? -14.529 6.871 31.118 1.00 29.36 303 GLY A CA 1
ATOM 2049 C C . GLY A 1 323 ? -13.548 6.598 30.003 1.00 28.96 303 GLY A C 1
ATOM 2050 O O . GLY A 1 323 ? -13.921 6.680 28.820 1.00 26.90 303 GLY A O 1
ATOM 2051 N N . TRP A 1 324 ? -12.297 6.231 30.344 1.00 26.36 304 TRP A N 1
ATOM 2052 C CA . TRP A 1 324 ? -11.300 5.982 29.283 1.00 26.08 304 TRP A CA 1
ATOM 2053 C C . TRP A 1 324 ? -11.510 4.631 28.566 1.00 28.67 304 TRP A C 1
ATOM 2054 O O . TRP A 1 324 ? -11.232 4.541 27.371 1.00 24.47 304 TRP A O 1
ATOM 2065 N N . GLN A 1 325 ? -12.069 3.611 29.223 1.00 27.24 305 GLN A N 1
ATOM 2066 C CA . GLN A 1 325 ? -12.328 2.339 28.532 1.00 27.27 305 GLN A CA 1
ATOM 2067 C C . GLN A 1 325 ? -13.470 2.504 27.527 1.00 29.31 305 GLN A C 1
ATOM 2068 O O . GLN A 1 325 ? -13.384 1.946 26.422 1.00 27.57 305 GLN A O 1
ATOM 2074 N N . ASP A 1 326 ? -14.506 3.318 27.864 1.00 27.99 306 ASP A N 1
ATOM 2075 C CA . ASP A 1 326 ? -15.607 3.571 26.922 1.00 27.44 306 ASP A CA 1
ATOM 2076 C C . ASP A 1 326 ? -15.073 4.306 25.695 1.00 27.64 306 ASP A C 1
ATOM 2077 O O . ASP A 1 326 ? -15.519 4.031 24.583 1.00 26.31 306 ASP A O 1
ATOM 2082 N N . ILE A 1 327 ? -14.112 5.215 25.873 1.00 23.99 307 ILE A N 1
ATOM 2083 C CA . ILE A 1 327 ? -13.548 5.944 24.738 1.00 23.61 307 ILE A CA 1
ATOM 2084 C C . ILE A 1 327 ? -12.730 4.996 23.874 1.00 25.83 307 ILE A C 1
ATOM 2085 O O . ILE A 1 327 ? -12.849 5.067 22.645 1.00 22.84 307 ILE A O 1
ATOM 2090 N N . VAL A 1 328 ? -11.975 4.057 24.481 1.00 23.82 308 VAL A N 1
ATOM 2091 C CA . VAL A 1 328 ? -11.243 3.049 23.698 1.00 22.59 308 VAL A CA 1
ATOM 2092 C C . VAL A 1 328 ? -12.249 2.312 22.773 1.00 23.47 308 VAL A C 1
ATOM 2093 O O . VAL A 1 328 ? -12.016 2.198 21.566 1.00 21.21 308 VAL A O 1
ATOM 2097 N N . HIS A 1 329 ? -13.370 1.863 23.321 1.00 23.56 309 HIS A N 1
ATOM 2098 C CA . HIS A 1 329 ? -14.339 1.143 22.501 1.00 24.84 309 HIS A CA 1
ATOM 2099 C C . HIS A 1 329 ? -14.981 2.032 21.429 1.00 26.31 309 HIS A C 1
ATOM 2100 O O . HIS A 1 329 ? -15.153 1.580 20.283 1.00 25.17 309 HIS A O 1
ATOM 2107 N N . GLN A 1 330 ? -15.255 3.313 21.744 1.00 23.59 310 GLN A N 1
ATOM 2108 C CA . GLN A 1 330 ? -15.826 4.259 20.763 1.00 23.34 310 GLN A CA 1
ATOM 2109 C C . GLN A 1 330 ? -14.857 4.503 19.629 1.00 23.19 310 GLN A C 1
ATOM 2110 O O . GLN A 1 330 ? -15.295 4.622 18.488 1.00 21.37 310 GLN A O 1
ATOM 2116 N N . ILE A 1 331 ? -13.551 4.589 19.933 1.00 21.04 311 ILE A N 1
ATOM 2117 C CA . ILE A 1 331 ? -12.570 4.823 18.874 1.00 19.28 311 ILE A CA 1
ATOM 2118 C C . ILE A 1 331 ? -12.573 3.656 17.897 1.00 22.62 311 ILE A C 1
ATOM 2119 O O . ILE A 1 331 ? -12.512 3.861 16.683 1.00 19.31 311 ILE A O 1
ATOM 2124 N N . GLU A 1 332 ? -12.711 2.430 18.407 1.00 21.72 312 GLU A N 1
ATOM 2125 C CA . GLU A 1 332 ? -12.703 1.252 17.555 1.00 21.92 312 GLU A CA 1
ATOM 2126 C C . GLU A 1 332 ? -13.994 1.109 16.769 1.00 22.66 312 GLU A C 1
ATOM 2127 O O . GLU A 1 332 ? -13.926 0.704 15.611 1.00 21.14 312 GLU A O 1
ATOM 2133 N N . VAL A 1 333 ? -15.144 1.540 17.332 1.00 21.89 313 VAL A N 1
ATOM 2134 C CA . VAL A 1 333 ? -16.401 1.520 16.577 1.00 21.65 313 VAL A CA 1
ATOM 2135 C C . VAL A 1 333 ? -16.268 2.559 15.467 1.00 23.80 313 VAL A C 1
ATOM 2136 O O . VAL A 1 333 ? -16.666 2.280 14.339 1.00 22.49 313 VAL A O 1
ATOM 2140 N N . ALA A 1 334 ? -15.664 3.744 15.765 1.00 21.39 314 ALA A N 1
ATOM 2141 C CA . ALA A 1 334 ? -15.521 4.806 14.767 1.00 19.77 314 ALA A CA 1
ATOM 2142 C C . ALA A 1 334 ? -14.677 4.310 13.619 1.00 21.13 314 ALA A C 1
ATOM 2143 O O . ALA A 1 334 ? -15.001 4.542 12.437 1.00 18.30 314 ALA A O 1
ATOM 2145 N N . ALA A 1 335 ? -13.562 3.634 13.948 1.00 20.20 315 ALA A N 1
ATOM 2146 C CA . ALA A 1 335 ? -12.697 3.066 12.922 1.00 18.94 315 ALA A CA 1
ATOM 2147 C C . ALA A 1 335 ? -13.449 2.080 12.039 1.00 20.28 315 ALA A C 1
ATOM 2148 O O . ALA A 1 335 ? -13.434 2.211 10.799 1.00 19.58 315 ALA A O 1
ATOM 2150 N N . GLN A 1 336 ? -14.104 1.094 12.643 1.00 20.21 316 GLN A N 1
ATOM 2151 C CA A GLN A 1 336 ? -14.798 0.102 11.850 0.50 19.97 316 GLN A CA 1
ATOM 2152 C CA B GLN A 1 336 ? -14.853 0.090 11.879 0.50 20.06 316 GLN A CA 1
ATOM 2153 C C . GLN A 1 336 ? -15.865 0.766 10.948 1.00 22.94 316 GLN A C 1
ATOM 2154 O O . GLN A 1 336 ? -16.035 0.352 9.777 1.00 21.13 316 GLN A O 1
ATOM 2165 N N . SER A 1 337 ? -16.545 1.800 11.468 1.00 21.28 317 SER A N 1
ATOM 2166 C CA . SER A 1 337 ? -17.605 2.466 10.719 1.00 18.64 317 SER A CA 1
ATOM 2167 C C . SER A 1 337 ? -17.086 3.162 9.483 1.00 20.34 317 SER A C 1
ATOM 2168 O O . SER A 1 337 ? -17.858 3.474 8.564 1.00 19.23 317 SER A O 1
ATOM 2171 N N . ARG A 1 338 ? -15.753 3.422 9.438 1.00 18.81 318 ARG A N 1
ATOM 2172 C CA . ARG A 1 338 ? -15.140 4.113 8.318 1.00 18.20 318 ARG A CA 1
ATOM 2173 C C . ARG A 1 338 ? -14.045 3.304 7.621 1.00 20.22 318 ARG A C 1
ATOM 2174 O O . ARG A 1 338 ? -13.091 3.863 7.065 1.00 18.95 318 ARG A O 1
ATOM 2182 N N . TYR A 1 339 ? -14.208 1.985 7.611 1.00 18.71 319 TYR A N 1
ATOM 2183 C CA . TYR A 1 339 ? -13.385 1.062 6.829 1.00 19.05 319 TYR A CA 1
ATOM 2184 C C . TYR A 1 339 ? -11.930 1.031 7.269 1.00 20.98 319 TYR A C 1
ATOM 2185 O O . TYR A 1 339 ? -11.049 0.686 6.483 1.00 20.95 319 TYR A O 1
ATOM 2194 N N . CYS A 1 340 ? -11.699 1.347 8.540 1.00 20.05 320 CYS A N 1
ATOM 2195 C CA . CYS A 1 340 ? -10.375 1.416 9.129 1.00 19.99 320 CYS A CA 1
ATOM 2196 C C . CYS A 1 340 ? -10.224 0.294 10.170 1.00 23.53 320 CYS A C 1
ATOM 2197 O O . CYS A 1 340 ? -11.061 0.192 11.056 1.00 22.46 320 CYS A O 1
ATOM 2200 N N . ASP A 1 341 ? -9.181 -0.539 10.070 1.00 23.64 321 ASP A N 1
ATOM 2201 C CA . ASP A 1 341 ? -9.004 -1.626 11.028 1.00 24.69 321 ASP A CA 1
ATOM 2202 C C . ASP A 1 341 ? -8.139 -1.247 12.241 1.00 28.72 321 ASP A C 1
ATOM 2203 O O . ASP A 1 341 ? -7.706 -2.145 12.972 1.00 29.68 321 ASP A O 1
ATOM 2208 N N . ALA A 1 342 ? -7.941 0.064 12.491 1.00 22.22 322 ALA A N 1
ATOM 2209 C CA . ALA A 1 342 ? -7.175 0.522 13.655 1.00 21.86 322 ALA A CA 1
ATOM 2210 C C . ALA A 1 342 ? -7.681 -0.037 14.975 1.00 26.48 322 ALA A C 1
ATOM 2211 O O . ALA A 1 342 ? -8.887 -0.094 15.215 1.00 25.96 322 ALA A O 1
ATOM 2213 N N . GLU A 1 343 ? -6.740 -0.389 15.864 1.00 25.82 323 GLU A N 1
ATOM 2214 C CA . GLU A 1 343 ? -7.045 -0.737 17.237 1.00 26.32 323 GLU A CA 1
ATOM 2215 C C . GLU A 1 343 ? -6.217 0.192 18.126 1.00 26.24 323 GLU A C 1
ATOM 2216 O O . GLU A 1 343 ? -5.162 0.714 17.724 1.00 23.58 323 GLU A O 1
ATOM 2222 N N . VAL A 1 344 ? -6.716 0.418 19.324 1.00 24.05 324 VAL A N 1
ATOM 2223 C CA . VAL A 1 344 ? -6.003 1.245 20.292 1.00 23.10 324 VAL A CA 1
ATOM 2224 C C . VAL A 1 344 ? -4.943 0.315 20.889 1.00 26.58 324 VAL A C 1
ATOM 2225 O O . VAL A 1 344 ? -5.287 -0.686 21.519 1.00 26.32 324 VAL A O 1
ATOM 2229 N N . LYS A 1 345 ? -3.666 0.605 20.597 1.00 22.42 325 LYS A N 1
ATOM 2230 C CA . LYS A 1 345 ? -2.549 -0.242 21.020 1.00 22.81 325 LYS A CA 1
ATOM 2231 C C . LYS A 1 345 ? -1.873 0.307 22.252 1.00 26.34 325 LYS A C 1
ATOM 2232 O O . LYS A 1 345 ? -1.390 -0.481 23.065 1.00 25.71 325 LYS A O 1
ATOM 2238 N N . TYR A 1 346 ? -1.782 1.645 22.344 1.00 24.45 326 TYR A N 1
ATOM 2239 C CA . TYR A 1 346 ? -1.086 2.321 23.435 1.00 24.33 326 TYR A CA 1
ATOM 2240 C C . TYR A 1 346 ? -2.020 3.203 24.215 1.00 26.93 326 TYR A C 1
ATOM 2241 O O . TYR A 1 346 ? -2.911 3.831 23.638 1.00 24.81 326 TYR A O 1
ATOM 2250 N N . LEU A 1 347 ? -1.790 3.292 25.534 1.00 25.41 327 LEU A N 1
ATOM 2251 C CA . LEU A 1 347 ? -2.585 4.154 26.376 1.00 27.06 327 LEU A CA 1
ATOM 2252 C C . LEU A 1 347 ? -1.623 5.040 27.161 1.00 28.69 327 LEU A C 1
ATOM 2253 O O . LEU A 1 347 ? -0.623 4.537 27.667 1.00 30.01 327 LEU A O 1
ATOM 2258 N N . GLY A 1 348 ? -1.912 6.334 27.217 1.00 25.36 328 GLY A N 1
ATOM 2259 C CA . GLY A 1 348 ? -1.088 7.304 27.939 1.00 25.10 328 GLY A CA 1
ATOM 2260 C C . GLY A 1 348 ? -1.729 7.705 29.241 1.00 27.31 328 GLY A C 1
ATOM 2261 O O . GLY A 1 348 ? -2.876 8.157 29.259 1.00 24.12 328 GLY A O 1
ATOM 2262 N N . PHE A 1 349 ? -0.992 7.498 30.343 1.00 24.30 329 PHE A N 1
ATOM 2263 C CA . PHE A 1 349 ? -1.477 7.819 31.679 1.00 24.28 329 PHE A CA 1
ATOM 2264 C C . PHE A 1 349 ? -0.605 8.861 32.390 1.00 27.95 329 PHE A C 1
ATOM 2265 O O . PHE A 1 349 ? -0.654 8.978 33.634 1.00 27.74 329 PHE A O 1
ATOM 2273 N N . GLY A 1 350 ? 0.154 9.633 31.618 1.00 27.37 330 GLY A N 1
ATOM 2274 C CA . GLY A 1 350 ? 1.042 10.644 32.187 1.00 27.97 330 GLY A CA 1
ATOM 2275 C C . GLY A 1 350 ? 1.933 11.203 31.098 1.00 31.33 330 GLY A C 1
ATOM 2276 O O . GLY A 1 350 ? 1.887 10.710 29.961 1.00 29.77 330 GLY A O 1
ATOM 2277 N N . PRO A 1 351 ? 2.769 12.211 31.417 1.00 29.26 331 PRO A N 1
ATOM 2278 C CA . PRO A 1 351 ? 3.571 12.854 30.366 1.00 29.03 331 PRO A CA 1
ATOM 2279 C C . PRO A 1 351 ? 4.918 12.212 30.039 1.00 31.39 331 PRO A C 1
ATOM 2280 O O . PRO A 1 351 ? 5.660 12.764 29.226 1.00 31.37 331 PRO A O 1
ATOM 2284 N N . THR A 1 352 ? 5.278 11.102 30.689 1.00 29.26 332 THR A N 1
ATOM 2285 C CA . THR A 1 352 ? 6.595 10.509 30.453 1.00 27.92 332 THR A CA 1
ATOM 2286 C C . THR A 1 352 ? 6.553 9.156 29.777 1.00 28.76 332 THR A C 1
ATOM 2287 O O . THR A 1 352 ? 5.508 8.507 29.713 1.00 26.70 332 THR A O 1
ATOM 2291 N N . PHE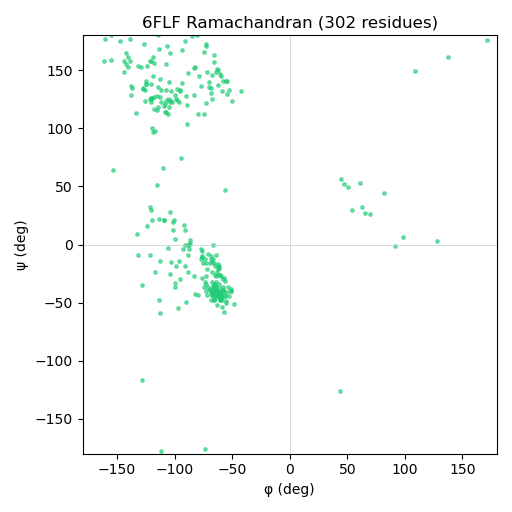 A 1 353 ? 7.736 8.700 29.323 1.00 25.99 333 PHE A N 1
ATOM 2292 C CA . PHE A 1 353 ? 7.940 7.386 28.736 1.00 25.83 333 PHE A CA 1
ATOM 2293 C C . PHE A 1 353 ? 7.359 6.297 29.654 1.00 29.83 333 PHE A C 1
ATOM 2294 O O . PHE A 1 353 ? 6.795 5.321 29.166 1.00 27.59 333 PHE A O 1
ATOM 2302 N N . ASN A 1 354 ? 7.534 6.446 30.981 1.00 29.32 334 ASN A N 1
ATOM 2303 C CA . ASN A 1 354 ? 7.048 5.444 31.932 1.00 30.60 334 ASN A CA 1
ATOM 2304 C C . ASN A 1 354 ? 5.535 5.357 32.027 1.00 33.53 33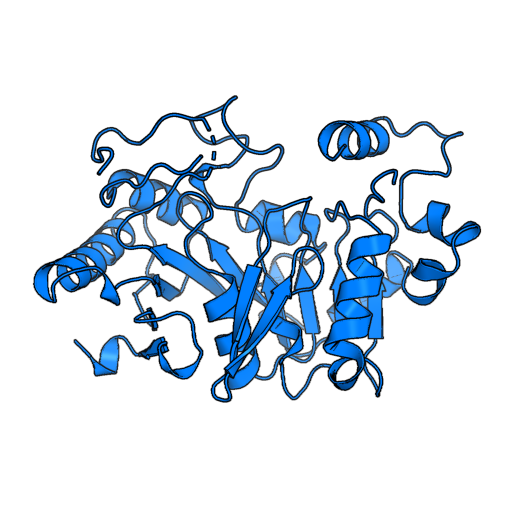4 ASN A C 1
ATOM 2305 O O . ASN A 1 354 ? 5.024 4.416 32.625 1.00 33.89 334 ASN A O 1
ATOM 2310 N N . ASP A 1 355 ? 4.819 6.328 31.471 1.00 27.79 335 ASP A N 1
ATOM 2311 C CA . ASP A 1 355 ? 3.374 6.395 31.570 1.00 27.67 335 ASP A CA 1
ATOM 2312 C C . ASP A 1 355 ? 2.644 5.882 30.342 1.00 28.73 335 ASP A C 1
ATOM 2313 O O . ASP A 1 355 ? 1.414 5.993 30.269 1.00 27.83 335 ASP A O 1
ATOM 2318 N N . VAL A 1 356 ? 3.394 5.339 29.365 1.00 25.88 336 VAL A N 1
ATOM 2319 C CA . VAL A 1 356 ? 2.781 4.771 28.163 1.00 25.16 336 VAL A CA 1
ATOM 2320 C C . VAL A 1 356 ? 2.643 3.272 28.397 1.00 29.03 336 VAL A C 1
ATOM 2321 O O . VAL A 1 356 ? 3.642 2.606 28.698 1.00 30.75 336 VAL A O 1
ATOM 2325 N N . GLU A 1 357 ? 1.409 2.752 28.309 1.00 25.46 337 GLU A N 1
ATOM 2326 C CA . GLU A 1 357 ? 1.097 1.350 28.565 1.00 27.13 337 GLU A CA 1
ATOM 2327 C C . GLU A 1 357 ? 0.544 0.690 27.335 1.00 31.38 337 GLU A C 1
ATOM 2328 O O . GLU A 1 357 ? -0.014 1.370 26.482 1.00 28.70 337 GLU A O 1
ATOM 2334 N N . LEU A 1 358 ? 0.666 -0.640 27.255 1.00 29.65 338 LEU A N 1
ATOM 2335 C CA . LEU A 1 358 ? 0.073 -1.401 26.179 1.00 30.16 338 LEU A CA 1
ATOM 2336 C C . LEU A 1 358 ? -1.379 -1.643 26.571 1.00 31.87 338 LEU A C 1
ATOM 2337 O O . LEU A 1 358 ? -1.661 -2.049 27.714 1.00 30.82 338 LEU A O 1
ATOM 2342 N N . ARG A 1 359 ? -2.316 -1.327 25.659 1.00 27.38 339 ARG A N 1
ATOM 2343 C CA . ARG A 1 359 ? -3.744 -1.487 25.927 1.00 28.75 339 ARG A CA 1
ATOM 2344 C C . ARG A 1 359 ? -4.050 -2.925 26.357 1.00 34.12 339 ARG A C 1
ATOM 2345 O O . ARG A 1 359 ? -4.829 -3.120 27.294 1.00 33.28 339 ARG A O 1
ATOM 2353 N N . GLU A 1 360 ? -3.404 -3.909 25.682 1.00 33.75 340 GLU A N 1
ATOM 2354 C CA . GLU A 1 360 ? -3.555 -5.356 25.941 1.00 35.64 340 GLU A CA 1
ATOM 2355 C C . GLU A 1 360 ? -3.106 -5.762 27.349 1.00 42.70 340 GLU A C 1
ATOM 2356 O O . GLU A 1 360 ? -3.475 -6.849 27.804 1.00 43.51 340 GLU A O 1
ATOM 2358 N N . ASP A 1 361 ? -2.331 -4.889 28.041 1.00 40.47 341 ASP A N 1
ATOM 2359 C CA . ASP A 1 361 ? -1.834 -5.118 29.411 1.00 41.51 341 ASP A CA 1
ATOM 2360 C C . ASP A 1 361 ? -2.689 -4.478 30.520 1.00 46.37 341 ASP A C 1
ATOM 2361 O O . ASP A 1 361 ? -2.494 -4.814 31.695 1.00 46.49 341 ASP A O 1
ATOM 2366 N N . VAL A 1 362 ? -3.609 -3.552 30.180 1.00 42.51 342 VAL A N 1
ATOM 2367 C CA . VAL A 1 362 ? -4.410 -2.878 31.209 1.00 43.10 342 VAL A CA 1
ATOM 2368 C C . VAL A 1 362 ? -5.944 -3.053 31.042 1.00 46.66 342 VAL A C 1
ATOM 2369 O O . VAL A 1 362 ? -6.683 -2.695 31.969 1.00 47.63 342 VAL A O 1
ATOM 2373 N N . MET A 1 363 ? -6.421 -3.619 29.906 1.00 41.40 343 MET A N 1
ATOM 2374 C CA . MET A 1 363 ? -7.858 -3.876 29.706 1.00 37.55 343 MET A CA 1
ATOM 2375 C C . MET A 1 363 ? -8.118 -5.101 28.805 1.00 60.60 343 MET A C 1
ATOM 2376 O O . MET A 1 363 ? -9.294 -5.523 28.690 1.00 67.01 343 MET A O 1
#